Protein AF-A0A7X7A5P4-F1 (afdb_monomer_lite)

pLDDT: mean 89.89, std 13.38, range [39.81, 98.62]

Foldseek 3Di:
DDDDDDDDDDDDDDDDPPPPPPPPPLDDALKEKEKLEQVVVVPQVVVVVVQVVLCVVRVSRYDYHYQNCVDPVSVVVCVVVPHDFIAMDMVHAQWWWDDDDLPIAIQGRGHGALQWHHVVRVVRVSVVCSVPNPPTGDDLVVLLVQLQVPQWDWDWDDHPNAIWIFIAGRRTTLDIGRDDDPNADRNRQNHQLRVVVVVCVVVPDALVQWDWDWDDRVPFIWIFIDGPNDTSHIFGPVSQVSVPHDRNVSNVSSSVSVNVSRVSNVD

Secondary structure (DSSP, 8-state):
---------PPP--------------PPPSEEEEEEE--TT-TTHHHHHHHHHHHHHTTTTEEEEEEETTSHHHHHHHHHTT-SS-EEEETTBSEEEES-GGG-EEEE-BS-TTTS--HHHHHHHHHHHHHSTTSSB--HHHHHHHHHHSSEEEEEEEETTEEEEEEEETTEEEEEE-S-BTTB-HHHHHHHHHHHHHHHHHTT--GGG-EEEEEEETTEEEEEEEETTEEEEEE-HHHHGGGTS-HHHHHHHHHHHHHHHHHHTT-

Sequence (267 aa):
MLRKAIRRGIPGIVGLLLLGAIVSANAAPKMRIVAYINVTSGCQEETVKRLKAFQAKHSKDVHLEIIDFGSEEGFARWRADGFHCQEILINGSDQFRIGSGPTARVVAFRMPEGVRWTFADLDAVLAQELKAPGSSAITDEEARKLAQRVPISSRQGKWKGQSVGEVVVGAQVVFRYRSTLDGKSPLKRAQESAAMLKRLYADGLSSEEIRVRRGNVGNAPVGVILARGESIAQVTKPEADLMKRPPAAAAQNWALNLREALRTLGR

Structure (mmCIF, N/CA/C/O backbone):
data_AF-A0A7X7A5P4-F1
#
_entry.id   AF-A0A7X7A5P4-F1
#
loop_
_atom_site.group_PDB
_atom_site.id
_atom_site.type_symbol
_atom_site.label_atom_id
_atom_site.label_alt_id
_atom_site.label_comp_id
_atom_site.label_asym_id
_atom_site.label_entity_id
_atom_site.label_seq_id
_atom_site.pdbx_PDB_ins_code
_atom_site.Cartn_x
_atom_site.Cartn_y
_atom_site.Cartn_z
_atom_site.occupancy
_atom_site.B_iso_or_equiv
_atom_site.auth_seq_id
_atom_site.auth_comp_id
_atom_site.auth_asym_id
_atom_site.auth_atom_id
_atom_site.pdbx_PDB_model_num
ATOM 1 N N . MET A 1 1 ? -74.308 -24.079 70.660 1.00 46.44 1 MET A N 1
ATOM 2 C CA . MET A 1 1 ? -72.882 -23.796 70.931 1.00 46.44 1 MET A CA 1
ATOM 3 C C . MET A 1 1 ? -72.523 -22.457 70.305 1.00 46.44 1 MET A C 1
ATOM 5 O O . MET A 1 1 ? -72.658 -22.294 69.102 1.00 46.44 1 MET A O 1
ATOM 9 N N . LEU A 1 2 ? -72.164 -21.493 71.154 1.00 50.78 2 LEU A N 1
ATOM 10 C CA . LEU A 1 2 ? -71.657 -20.162 70.810 1.00 50.78 2 LEU A CA 1
ATOM 11 C C . LEU A 1 2 ? -70.301 -20.252 70.094 1.00 50.78 2 LEU A C 1
ATOM 13 O O . LEU A 1 2 ? -69.465 -21.047 70.518 1.00 50.78 2 LEU A O 1
ATOM 17 N N . ARG A 1 3 ? -70.016 -19.306 69.187 1.00 47.94 3 ARG A N 1
ATOM 18 C CA . ARG A 1 3 ? -68.840 -18.420 69.305 1.00 47.94 3 ARG A CA 1
ATOM 19 C C . ARG A 1 3 ? -68.927 -17.215 68.361 1.00 47.94 3 ARG A C 1
ATOM 21 O O . ARG A 1 3 ? -69.498 -17.266 67.282 1.00 47.94 3 ARG A O 1
ATOM 28 N N . LYS A 1 4 ? -68.369 -16.124 68.874 1.00 55.88 4 LYS A N 1
ATOM 29 C CA . LYS A 1 4 ? -68.416 -14.710 68.493 1.00 55.88 4 LYS A CA 1
ATOM 30 C C . LYS A 1 4 ? -66.954 -14.244 68.460 1.00 55.88 4 LYS A C 1
ATOM 32 O O . LYS A 1 4 ? -66.257 -14.574 69.414 1.00 55.88 4 LYS A O 1
ATOM 37 N N . ALA A 1 5 ? -66.510 -13.494 67.447 1.00 50.53 5 ALA A N 1
ATOM 38 C CA . ALA A 1 5 ? -65.380 -12.532 67.470 1.00 50.53 5 ALA A CA 1
ATOM 39 C C . ALA A 1 5 ? -65.186 -11.975 66.035 1.00 50.53 5 ALA A C 1
ATOM 41 O O . ALA A 1 5 ? -65.187 -12.772 65.110 1.00 50.53 5 ALA A O 1
ATOM 42 N N . ILE A 1 6 ? -65.193 -10.676 65.691 1.00 51.78 6 ILE A N 1
ATOM 43 C CA . ILE A 1 6 ? -64.565 -9.429 66.197 1.00 51.78 6 ILE A CA 1
ATOM 44 C C . ILE A 1 6 ? -63.249 -9.060 65.457 1.00 51.78 6 ILE A C 1
ATOM 46 O O . ILE A 1 6 ? -62.218 -9.678 65.674 1.00 51.78 6 ILE A O 1
ATOM 50 N N . ARG A 1 7 ? -63.345 -7.933 64.717 1.00 46.62 7 ARG A N 1
ATOM 51 C CA . ARG A 1 7 ? -62.396 -6.812 64.451 1.00 46.62 7 ARG A CA 1
ATOM 52 C C . ARG A 1 7 ? -61.195 -6.920 63.480 1.00 46.62 7 ARG A C 1
ATOM 54 O O . ARG A 1 7 ? -60.213 -7.586 63.749 1.00 46.62 7 ARG A O 1
ATOM 61 N N . ARG A 1 8 ? -61.267 -5.992 62.503 1.00 54.69 8 ARG A N 1
ATOM 62 C CA . ARG A 1 8 ? -60.355 -4.871 62.131 1.00 54.69 8 ARG A CA 1
ATOM 63 C C . ARG A 1 8 ? -58.879 -5.151 61.801 1.00 54.69 8 ARG A C 1
ATOM 65 O O . ARG A 1 8 ? -58.115 -5.565 62.658 1.00 54.69 8 ARG A O 1
ATOM 72 N N . GLY A 1 9 ? -58.462 -4.627 60.644 1.00 39.81 9 GLY A N 1
ATOM 73 C CA . GLY A 1 9 ? -57.084 -4.212 60.363 1.00 39.81 9 GLY A CA 1
ATOM 74 C C . GLY A 1 9 ? -56.952 -3.598 58.966 1.00 39.81 9 GLY A C 1
ATOM 75 O O . GLY A 1 9 ? -56.976 -4.325 57.983 1.00 39.81 9 GLY A O 1
ATOM 76 N N . ILE A 1 10 ? -56.849 -2.269 58.885 1.00 55.12 10 ILE A N 1
ATOM 77 C CA . ILE A 1 10 ? -56.469 -1.512 57.680 1.00 55.12 10 ILE A CA 1
ATOM 78 C C . ILE A 1 10 ? -54.936 -1.429 57.674 1.00 55.12 10 ILE A C 1
ATOM 80 O O . ILE A 1 10 ? -54.394 -0.890 58.640 1.00 55.12 10 ILE A O 1
ATOM 84 N N . PRO A 1 11 ? -54.223 -1.880 56.628 1.00 51.91 11 PRO A N 1
ATOM 85 C CA . PRO A 1 11 ? -52.844 -1.480 56.403 1.00 51.91 11 PRO A CA 1
ATOM 86 C C . PRO A 1 11 ? -52.798 -0.324 55.396 1.00 51.91 11 PRO A C 1
ATOM 88 O O . PRO A 1 11 ? -53.268 -0.436 54.264 1.00 51.91 11 PRO A O 1
ATOM 91 N N . GLY A 1 12 ? -52.242 0.805 55.839 1.00 45.78 12 GLY A N 1
ATOM 92 C CA . GLY A 1 12 ? -51.934 1.953 54.995 1.00 45.78 12 GLY A CA 1
ATOM 93 C C . GLY A 1 12 ? -50.881 1.603 53.944 1.00 45.78 12 GLY A C 1
ATOM 94 O O . GLY A 1 12 ? -49.862 0.983 54.246 1.00 45.78 12 GLY A O 1
ATOM 95 N N . ILE A 1 13 ? -51.135 2.016 52.704 1.00 53.97 13 ILE A N 1
ATOM 96 C CA . ILE A 1 13 ? -50.187 1.911 51.598 1.00 53.97 13 ILE A CA 1
ATOM 97 C C . ILE A 1 13 ? -49.198 3.071 51.733 1.00 53.97 13 ILE A C 1
ATOM 99 O O . ILE A 1 13 ? -49.527 4.227 51.477 1.00 53.97 13 ILE A O 1
ATOM 103 N N . VAL A 1 14 ? -47.981 2.749 52.169 1.00 52.41 14 VAL A N 1
ATOM 104 C CA . VAL A 1 14 ? -46.821 3.640 52.106 1.00 52.41 14 VAL A CA 1
ATOM 105 C C . VAL A 1 14 ? -46.396 3.733 50.640 1.00 52.41 14 VAL A C 1
ATOM 107 O O . VAL A 1 14 ? -45.890 2.770 50.066 1.00 52.41 14 VAL A O 1
ATOM 110 N N . GLY A 1 15 ? -46.643 4.886 50.017 1.00 45.16 15 GLY A N 1
ATOM 111 C CA . GLY A 1 15 ? -46.171 5.202 48.672 1.00 45.16 15 GLY A CA 1
ATOM 112 C C . GLY A 1 15 ? -44.657 5.403 48.665 1.00 45.16 15 GLY A C 1
ATOM 113 O O . GLY A 1 15 ? -44.170 6.483 48.989 1.00 45.16 15 GLY A O 1
ATOM 114 N N . LEU A 1 16 ? -43.914 4.357 48.304 1.00 50.38 16 LEU A N 1
ATOM 115 C CA . LEU A 1 16 ? -42.477 4.424 48.060 1.00 50.38 16 LEU A CA 1
ATOM 116 C C . LEU A 1 16 ? -42.242 5.045 46.671 1.00 50.38 16 LEU A C 1
ATOM 118 O O . LEU A 1 16 ? -42.387 4.384 45.643 1.00 50.38 16 LEU A O 1
ATOM 122 N N . LEU A 1 17 ? -41.905 6.335 46.642 1.00 51.78 17 LEU A N 1
ATOM 123 C CA . LEU A 1 17 ? -41.402 7.033 45.456 1.00 51.78 17 LEU A CA 1
ATOM 124 C C . LEU A 1 17 ? -40.017 6.467 45.097 1.00 51.78 17 LEU A C 1
ATOM 126 O O . LEU A 1 17 ? -38.988 6.913 45.599 1.00 51.78 17 LEU A O 1
ATOM 130 N N . LEU A 1 18 ? -40.001 5.452 44.232 1.00 48.19 18 LEU A N 1
ATOM 131 C CA . LEU A 1 18 ? -38.801 4.974 43.549 1.00 48.19 18 LEU A CA 1
ATOM 132 C C . LEU A 1 18 ? -38.348 6.048 42.548 1.00 48.19 18 LEU A C 1
ATOM 134 O O . LEU A 1 18 ? -38.812 6.094 41.410 1.00 48.19 18 LEU A O 1
ATOM 138 N N . LEU A 1 19 ? -37.427 6.917 42.974 1.00 53.59 19 LEU A N 1
ATOM 139 C CA . LEU A 1 19 ? -36.576 7.671 42.056 1.00 53.59 19 LEU A CA 1
ATOM 140 C C . LEU A 1 19 ? -35.698 6.668 41.296 1.00 53.59 19 LEU A C 1
ATOM 142 O O . LEU A 1 19 ? -34.641 6.252 41.768 1.00 53.59 19 LEU A O 1
ATOM 146 N N . GLY A 1 20 ? -36.168 6.246 40.123 1.00 48.72 20 GLY A N 1
ATOM 147 C CA . GLY A 1 20 ? -35.382 5.463 39.182 1.00 48.72 20 GLY A CA 1
ATOM 148 C C . GLY A 1 20 ? -34.212 6.299 38.675 1.00 48.72 20 GLY A C 1
ATOM 149 O O . GLY A 1 20 ? -34.390 7.175 37.831 1.00 48.72 20 GLY A O 1
ATOM 150 N N . ALA A 1 21 ? -33.012 6.034 39.188 1.00 59.62 21 ALA A N 1
ATOM 151 C CA . ALA A 1 21 ? -31.785 6.501 38.567 1.00 59.62 21 ALA A CA 1
ATOM 152 C C . ALA A 1 21 ? -31.708 5.880 37.166 1.00 59.62 21 ALA A C 1
ATOM 154 O O . ALA A 1 21 ? -31.503 4.675 37.016 1.00 59.62 21 ALA A O 1
ATOM 155 N N . ILE A 1 22 ? -31.913 6.700 36.135 1.00 55.94 22 ILE A N 1
ATOM 156 C CA . ILE A 1 22 ? -31.680 6.304 34.749 1.00 55.94 22 ILE A CA 1
ATOM 157 C C . ILE A 1 22 ? -30.166 6.166 34.603 1.00 55.94 22 ILE A C 1
ATOM 159 O O . ILE A 1 22 ? -29.451 7.138 34.366 1.00 55.94 22 ILE A O 1
ATOM 163 N N . VAL A 1 23 ? -29.663 4.950 34.805 1.00 55.25 23 VAL A N 1
ATOM 164 C CA . VAL A 1 23 ? -28.304 4.590 34.416 1.00 55.25 23 VAL A CA 1
ATOM 165 C C . VAL A 1 23 ? -28.297 4.612 32.893 1.00 55.25 23 VAL A C 1
ATOM 167 O O . VAL A 1 23 ? -28.735 3.664 32.245 1.00 55.25 23 VAL A O 1
ATOM 170 N N . SER A 1 24 ? -27.856 5.729 32.315 1.00 56.31 24 SER A N 1
ATOM 171 C CA . SER A 1 24 ? -27.532 5.802 30.894 1.00 56.31 24 SER A CA 1
ATOM 172 C C . SER A 1 24 ? -26.433 4.782 30.624 1.00 56.31 24 SER A C 1
ATOM 174 O O . SER A 1 24 ? -25.256 5.041 30.872 1.00 56.31 24 SER A O 1
ATOM 176 N N . ALA A 1 25 ? -26.824 3.594 30.166 1.00 59.50 25 ALA A N 1
ATOM 177 C CA . ALA A 1 25 ? -25.903 2.603 29.649 1.00 59.50 25 ALA A CA 1
ATOM 178 C C . ALA A 1 25 ? -25.189 3.244 28.456 1.00 59.50 25 ALA A C 1
ATOM 180 O O . ALA A 1 25 ? -25.769 3.390 27.378 1.00 59.50 25 ALA A O 1
ATOM 181 N N . ASN A 1 26 ? -23.952 3.696 28.666 1.00 65.94 26 ASN A N 1
ATOM 182 C CA . ASN A 1 26 ? -23.096 4.129 27.573 1.00 65.94 26 ASN A CA 1
ATOM 183 C C . ASN A 1 26 ? -22.933 2.926 26.643 1.00 65.94 26 ASN A C 1
ATOM 185 O O . ASN A 1 26 ? -22.276 1.947 26.995 1.00 65.94 26 ASN A O 1
ATOM 189 N N . ALA A 1 27 ? -23.601 2.980 25.490 1.00 75.75 27 ALA A N 1
ATOM 190 C CA . ALA A 1 27 ? -23.503 1.946 24.477 1.00 75.75 27 ALA A CA 1
ATOM 191 C C . ALA A 1 27 ? -22.029 1.759 24.097 1.00 75.75 27 ALA A C 1
ATOM 193 O O . ALA A 1 27 ? -21.295 2.737 23.933 1.00 75.75 27 ALA A O 1
ATOM 194 N N . AL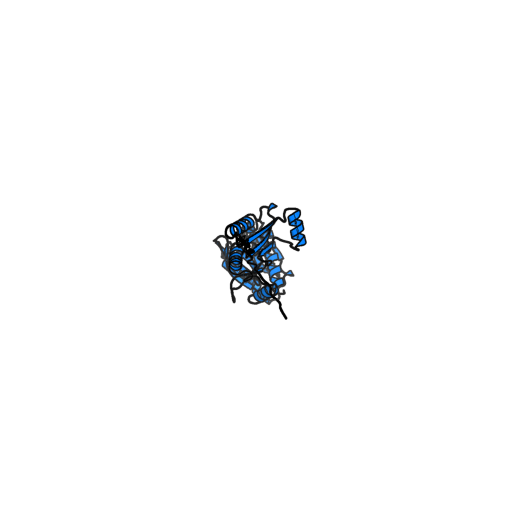A A 1 28 ? -21.598 0.502 23.987 1.00 82.00 28 ALA A N 1
ATOM 195 C CA . ALA A 1 28 ? -20.244 0.183 23.562 1.00 82.00 28 ALA A CA 1
ATOM 196 C C . ALA A 1 28 ? -19.952 0.818 22.185 1.00 82.00 28 ALA A C 1
ATOM 198 O O . ALA A 1 28 ? -20.855 0.881 21.341 1.00 82.00 28 ALA A O 1
ATOM 199 N N . PRO A 1 29 ? -18.715 1.287 21.940 1.00 89.50 29 PRO A N 1
ATOM 200 C CA . PRO A 1 29 ? -18.345 1.869 20.656 1.00 89.50 29 PRO A CA 1
ATOM 201 C C . PRO A 1 29 ? -18.552 0.843 19.536 1.00 89.50 29 PRO A C 1
ATOM 203 O O . PRO A 1 29 ? -18.216 -0.331 19.682 1.00 89.50 29 PRO A O 1
ATOM 206 N N . LYS A 1 30 ? -19.081 1.299 18.399 1.00 94.31 30 LYS A N 1
ATOM 207 C CA . LYS A 1 30 ? -19.305 0.468 17.205 1.00 94.31 30 LYS A CA 1
ATOM 208 C C . LYS A 1 30 ? -18.008 -0.018 16.567 1.00 94.31 30 LYS A C 1
ATOM 210 O O . LYS A 1 30 ? -18.010 -1.038 15.885 1.00 94.31 30 LYS A O 1
ATOM 215 N N . MET A 1 31 ? -16.927 0.737 16.738 1.00 97.56 31 MET A N 1
ATOM 216 C CA . MET A 1 31 ? -15.636 0.463 16.128 1.00 97.56 31 MET A CA 1
ATOM 217 C C . MET A 1 31 ? -14.508 0.615 17.142 1.00 97.56 31 MET A C 1
ATOM 219 O O . MET A 1 31 ? -14.405 1.635 17.826 1.00 97.56 31 MET A O 1
ATOM 223 N N . ARG A 1 32 ? -13.608 -0.369 17.175 1.00 98.12 32 ARG A N 1
ATOM 224 C CA . ARG A 1 32 ? -12.334 -0.290 17.895 1.00 98.12 32 ARG A CA 1
ATOM 225 C C . ARG A 1 32 ? -11.180 -0.256 16.902 1.00 98.12 32 ARG A C 1
ATOM 227 O O . ARG A 1 32 ? -11.045 -1.163 16.089 1.00 98.12 32 ARG A O 1
ATOM 234 N N . ILE A 1 33 ? -10.335 0.762 17.007 1.00 98.56 33 ILE A N 1
ATOM 235 C CA . ILE A 1 33 ? -9.104 0.905 16.233 1.00 98.56 33 ILE A CA 1
ATOM 236 C C . ILE A 1 33 ? -7.920 0.750 17.185 1.00 98.56 33 ILE A C 1
ATOM 238 O O . ILE A 1 33 ? -7.829 1.486 18.167 1.00 98.56 33 ILE A O 1
ATOM 242 N N . VAL A 1 34 ? -7.009 -0.173 16.883 1.00 98.62 34 VAL A N 1
ATOM 243 C CA . VAL A 1 34 ? -5.728 -0.329 17.586 1.00 98.62 34 VAL A CA 1
ATOM 244 C C . VAL A 1 34 ? -4.611 -0.134 16.576 1.00 98.62 34 VAL A C 1
ATOM 246 O O . VAL A 1 34 ? -4.497 -0.901 15.626 1.00 98.62 34 VAL A O 1
ATOM 249 N N . ALA A 1 35 ? -3.799 0.901 16.757 1.00 98.44 35 ALA A N 1
ATOM 250 C CA . ALA A 1 35 ? -2.734 1.246 15.828 1.00 98.44 35 ALA A CA 1
ATOM 251 C C . ALA A 1 35 ? -1.364 1.117 16.501 1.00 98.44 35 ALA A C 1
ATOM 253 O O . ALA A 1 35 ? -1.022 1.910 17.377 1.00 98.44 35 ALA A O 1
ATOM 254 N N . TYR A 1 36 ? -0.569 0.150 16.054 1.00 98.31 36 TYR A N 1
ATOM 255 C CA . TYR A 1 36 ? 0.824 -0.031 16.448 1.00 98.31 36 TYR A CA 1
ATOM 256 C C . TYR A 1 36 ? 1.689 0.803 15.514 1.00 98.31 36 TYR A C 1
ATOM 258 O O . TYR A 1 36 ? 1.954 0.403 14.380 1.00 98.31 36 TYR A O 1
ATOM 266 N N . ILE A 1 37 ? 2.115 1.979 15.966 1.00 97.38 37 ILE A N 1
ATOM 267 C CA . ILE A 1 37 ? 2.863 2.951 15.159 1.00 97.38 37 ILE A CA 1
ATOM 268 C C . ILE A 1 37 ? 4.087 3.397 15.959 1.00 97.38 37 ILE A C 1
ATOM 270 O O . ILE A 1 37 ? 3.951 3.686 17.135 1.00 97.38 37 ILE A O 1
ATOM 274 N N . ASN A 1 38 ? 5.268 3.511 15.344 1.00 95.12 38 ASN A N 1
ATOM 275 C CA . ASN A 1 38 ? 6.418 4.155 15.990 1.00 95.12 38 ASN A CA 1
ATOM 276 C C . ASN A 1 38 ? 6.221 5.674 15.969 1.00 95.12 38 ASN A C 1
ATOM 278 O O . ASN A 1 38 ? 6.685 6.362 15.052 1.00 95.12 38 ASN A O 1
ATOM 282 N N . VAL A 1 39 ? 5.477 6.177 16.947 1.00 93.62 39 VAL A N 1
ATOM 283 C CA . VAL A 1 39 ? 5.155 7.597 17.087 1.00 93.62 39 VAL A CA 1
ATOM 284 C C . VAL A 1 39 ? 6.427 8.374 17.405 1.00 93.62 39 VAL A C 1
ATOM 286 O O . VAL A 1 39 ? 6.663 9.408 16.782 1.00 93.62 39 VAL A O 1
ATOM 289 N N . THR A 1 40 ? 7.285 7.830 18.271 1.00 91.25 40 THR A N 1
ATOM 290 C CA . THR A 1 40 ? 8.563 8.441 18.668 1.00 91.25 40 THR A CA 1
ATOM 291 C C . THR A 1 40 ? 9.469 8.777 17.474 1.00 91.25 40 THR A C 1
ATOM 293 O O . THR A 1 40 ? 10.158 9.792 17.484 1.00 91.25 40 THR A O 1
ATOM 296 N N . SER A 1 41 ? 9.444 7.989 16.396 1.00 89.44 41 SER A N 1
ATOM 297 C CA . SER A 1 41 ? 10.256 8.267 15.201 1.00 89.44 41 SER A CA 1
ATOM 298 C C . SER A 1 41 ? 9.766 9.444 14.345 1.00 89.44 41 SER A C 1
ATOM 300 O O . SER A 1 41 ? 10.436 9.804 13.374 1.00 89.44 41 SER A O 1
ATOM 302 N N . GLY A 1 42 ? 8.558 9.965 14.592 1.00 89.62 42 GLY A N 1
ATOM 303 C CA . GLY A 1 42 ? 7.918 11.030 13.804 1.00 89.62 42 GLY A CA 1
ATOM 304 C C . GLY A 1 42 ? 7.566 10.655 12.353 1.00 89.62 42 GLY A C 1
ATOM 305 O O . GLY A 1 42 ? 6.897 11.396 11.632 1.00 89.62 42 GLY A O 1
ATOM 306 N N . CYS A 1 43 ? 7.965 9.475 11.870 1.00 86.25 43 CYS A N 1
ATOM 307 C CA . CYS A 1 43 ? 7.831 9.115 10.457 1.00 86.25 43 CYS A CA 1
ATOM 308 C C . CYS A 1 43 ? 6.377 8.936 9.997 1.00 86.25 43 CYS A C 1
ATOM 310 O O . CYS A 1 43 ? 6.127 8.931 8.791 1.00 86.25 43 CYS A O 1
ATOM 312 N N . GLN A 1 44 ? 5.444 8.755 10.933 1.00 91.75 44 GLN A N 1
ATOM 313 C CA . GLN A 1 44 ? 4.043 8.394 10.689 1.00 91.75 44 GLN A CA 1
ATOM 314 C C . GLN A 1 44 ? 3.056 9.353 11.371 1.00 91.75 44 GLN A C 1
ATOM 316 O O . GLN A 1 44 ? 1.899 9.001 11.600 1.00 91.75 44 GLN A O 1
ATOM 321 N N . GLU A 1 45 ? 3.495 10.578 11.671 1.00 94.19 45 GLU A N 1
ATOM 322 C CA . GLU A 1 45 ? 2.666 11.613 12.305 1.00 94.19 45 GLU A CA 1
ATOM 323 C C . GLU A 1 45 ? 1.343 11.854 11.574 1.00 94.19 45 GLU A C 1
ATOM 325 O O . GLU A 1 45 ? 0.301 11.980 12.213 1.00 94.19 45 GLU A O 1
ATOM 330 N N . GLU A 1 46 ? 1.353 11.862 10.238 1.00 94.06 46 GLU A N 1
ATOM 331 C CA . GLU A 1 46 ? 0.134 12.092 9.457 1.00 94.06 46 GLU A CA 1
ATOM 332 C C . GLU A 1 46 ? -0.887 10.956 9.637 1.00 94.06 46 GLU A C 1
ATOM 334 O O . GLU A 1 46 ? -2.084 11.216 9.759 1.00 94.06 46 GLU A O 1
ATOM 339 N N . THR A 1 47 ? -0.425 9.705 9.746 1.00 96.44 47 THR A N 1
ATOM 340 C CA . THR A 1 47 ? -1.283 8.553 10.064 1.00 96.44 47 THR A CA 1
ATOM 341 C C . THR A 1 47 ? -1.922 8.728 11.441 1.00 96.44 47 THR A C 1
ATOM 343 O O . THR A 1 47 ? -3.141 8.622 11.577 1.00 96.44 47 THR A O 1
ATOM 346 N N . VAL A 1 48 ? -1.121 9.077 12.454 1.00 98.00 48 VAL A N 1
ATOM 347 C CA . VAL A 1 48 ? -1.596 9.329 13.825 1.00 98.00 48 VAL A CA 1
ATOM 348 C C . VAL A 1 48 ? -2.617 10.468 13.861 1.00 98.00 48 VAL A C 1
ATOM 350 O O . VAL A 1 48 ? -3.691 10.323 14.446 1.00 98.00 48 VAL A O 1
ATOM 353 N N . LYS A 1 49 ? -2.309 11.596 13.214 1.00 97.81 49 LYS A N 1
ATOM 354 C CA . LYS A 1 49 ? -3.185 12.769 13.136 1.00 97.81 49 LYS A CA 1
ATOM 355 C C . LYS A 1 49 ? -4.527 12.416 12.507 1.00 97.81 49 LYS A C 1
ATOM 357 O O . LYS A 1 49 ? -5.569 12.808 13.028 1.00 97.81 49 LYS A O 1
ATOM 362 N N . ARG A 1 50 ? -4.508 11.658 11.412 1.00 97.94 50 ARG A N 1
ATOM 363 C CA . ARG A 1 50 ? -5.713 11.238 10.696 1.00 97.94 50 ARG A CA 1
ATOM 364 C C . ARG A 1 50 ? -6.592 10.307 11.531 1.00 97.94 50 ARG A C 1
ATOM 366 O O . ARG A 1 50 ? -7.796 10.541 11.598 1.00 97.94 50 ARG A O 1
ATOM 373 N N . LEU A 1 51 ? -6.006 9.327 12.223 1.00 98.50 51 LEU A N 1
ATOM 374 C CA . LEU A 1 51 ? -6.747 8.450 13.139 1.00 98.50 51 LEU A CA 1
ATOM 375 C C . LEU A 1 51 ? -7.378 9.240 14.295 1.00 98.50 51 LEU A C 1
ATOM 377 O O . LEU A 1 51 ? -8.568 9.084 14.567 1.00 98.50 51 LEU A O 1
ATOM 381 N N . LYS A 1 52 ? -6.616 10.145 14.925 1.00 98.56 52 LYS A N 1
ATOM 382 C CA . LYS A 1 52 ? -7.125 11.024 15.992 1.00 98.56 52 LYS A CA 1
ATOM 383 C C . LYS A 1 52 ? -8.263 11.922 15.502 1.00 98.56 52 LYS A C 1
ATOM 385 O O . LYS A 1 52 ? -9.277 12.042 16.179 1.00 98.56 52 LYS A O 1
ATOM 390 N N . ALA A 1 53 ? -8.129 12.517 14.316 1.00 98.31 53 ALA A N 1
ATOM 391 C CA . ALA A 1 53 ? -9.178 13.341 13.720 1.00 98.31 53 ALA A CA 1
ATOM 392 C C . ALA A 1 53 ? -10.453 12.533 13.418 1.00 98.31 53 ALA A C 1
ATOM 394 O O . ALA A 1 53 ? -11.558 13.016 13.671 1.00 98.31 53 ALA A O 1
ATOM 395 N N . PHE A 1 54 ? -10.312 11.300 12.918 1.00 98.38 54 PHE A N 1
ATOM 396 C CA . PHE A 1 54 ? -11.446 10.404 12.689 1.00 98.38 54 PHE A CA 1
ATOM 397 C C . PHE A 1 54 ? -12.161 10.054 14.000 1.00 98.38 54 PHE A C 1
ATOM 399 O O . PHE A 1 54 ? -13.380 10.195 14.082 1.00 98.38 54 PHE A O 1
ATOM 406 N N . GLN A 1 55 ? -11.416 9.680 15.046 1.00 98.38 55 GLN A N 1
ATOM 407 C CA . GLN A 1 55 ? -12.000 9.382 16.355 1.00 98.38 55 GLN A CA 1
ATOM 408 C C . GLN A 1 55 ? -12.678 10.610 16.973 1.00 98.38 55 GLN A C 1
ATOM 410 O O . GLN A 1 55 ? -13.803 10.491 17.445 1.00 98.38 55 GLN A O 1
ATOM 415 N N . ALA A 1 56 ? -12.064 11.794 16.912 1.00 98.25 56 ALA A N 1
ATOM 416 C CA . ALA A 1 56 ? -12.662 13.020 17.440 1.00 98.25 56 ALA A CA 1
ATOM 417 C C . ALA A 1 56 ? -14.009 13.342 16.767 1.00 98.25 56 ALA A C 1
ATOM 419 O O . ALA A 1 56 ? -14.962 13.740 17.437 1.00 98.25 56 ALA A O 1
ATOM 420 N N . LYS A 1 57 ? -14.114 13.113 15.451 1.00 98.25 57 LYS A N 1
ATOM 421 C CA . LYS A 1 57 ? -15.356 13.290 14.683 1.00 98.25 57 LYS A CA 1
ATOM 422 C C . LYS A 1 57 ? -16.437 12.256 15.033 1.00 98.25 57 LYS A C 1
ATOM 424 O O . LYS A 1 57 ? -17.622 12.545 14.884 1.00 98.25 57 LYS A O 1
ATOM 429 N N . HIS A 1 58 ? -16.042 11.069 15.489 1.00 97.50 58 HIS A N 1
ATOM 430 C CA . HIS A 1 58 ? -16.922 9.923 15.737 1.00 97.50 58 HIS A CA 1
ATOM 431 C C . HIS A 1 58 ? -16.789 9.389 17.173 1.00 97.50 58 HIS A C 1
ATOM 433 O O . HIS A 1 58 ? -16.862 8.186 17.405 1.00 97.50 58 HIS A O 1
ATOM 439 N N . SER A 1 59 ? -16.604 10.278 18.154 1.00 96.19 59 SER A N 1
ATOM 440 C CA . SER A 1 59 ? -16.141 9.926 19.508 1.00 96.19 59 SER A CA 1
ATOM 441 C C . SER A 1 59 ? -17.066 8.996 20.298 1.00 96.19 59 SER A C 1
ATOM 443 O O . SER A 1 59 ? -16.599 8.288 21.185 1.00 96.19 59 SER A O 1
ATOM 445 N N . LYS A 1 60 ? -18.363 8.970 19.968 1.00 95.94 60 LYS A N 1
ATOM 446 C CA . LYS A 1 60 ? -19.347 8.049 20.562 1.00 95.94 60 LYS A CA 1
ATOM 447 C C . LYS A 1 60 ? -19.319 6.652 19.939 1.00 95.94 60 LYS A C 1
ATOM 449 O O . LYS A 1 60 ? -19.707 5.690 20.586 1.00 95.94 60 LYS A O 1
ATOM 454 N N . ASP A 1 61 ? -18.889 6.550 18.684 1.00 97.25 61 ASP A N 1
ATOM 455 C CA . ASP A 1 61 ? -18.925 5.310 17.907 1.00 97.25 61 ASP A CA 1
ATOM 456 C C . ASP A 1 61 ? -17.540 4.658 17.775 1.00 97.25 61 ASP A C 1
ATOM 458 O O . ASP A 1 61 ? -17.461 3.474 17.457 1.00 97.25 61 ASP A O 1
ATOM 462 N N . VAL A 1 62 ? -16.455 5.404 18.005 1.00 98.12 62 VAL A N 1
ATOM 463 C CA . VAL A 1 62 ? -15.078 4.966 17.743 1.00 98.12 62 VAL A CA 1
ATOM 464 C C . VAL A 1 62 ? -14.227 5.048 19.006 1.00 98.12 62 VAL A C 1
ATOM 466 O O . VAL A 1 62 ? -14.016 6.122 19.571 1.00 98.12 62 VAL A O 1
ATOM 469 N N . HIS A 1 63 ? -13.654 3.911 19.389 1.00 98.06 63 HIS A N 1
ATOM 470 C CA . HIS A 1 63 ? -12.550 3.834 20.335 1.00 98.06 63 HIS A CA 1
ATOM 471 C C . HIS A 1 63 ? -11.228 3.733 19.575 1.00 98.06 63 HIS A C 1
ATOM 473 O O . HIS A 1 63 ? -11.080 2.873 18.708 1.00 98.06 63 HIS A O 1
ATOM 479 N N . LEU A 1 64 ? -10.270 4.598 19.907 1.00 98.50 64 LEU A N 1
ATOM 480 C CA . LEU A 1 64 ? -8.936 4.603 19.315 1.00 98.50 64 LEU A CA 1
ATOM 481 C C . LEU A 1 64 ? -7.886 4.372 20.394 1.00 98.50 64 LEU A C 1
ATOM 483 O O . LEU A 1 64 ? -7.805 5.122 21.363 1.00 98.50 64 LEU A O 1
ATOM 487 N N . GLU A 1 65 ? -7.034 3.391 20.147 1.00 98.50 65 GLU A N 1
ATOM 488 C CA . GLU A 1 65 ? -5.842 3.094 20.919 1.00 98.50 65 GLU A CA 1
ATOM 489 C C . GLU A 1 65 ? -4.623 3.204 19.994 1.00 98.50 65 GLU A C 1
ATOM 491 O O . GLU A 1 65 ? -4.568 2.559 18.947 1.00 98.50 65 GLU A O 1
ATOM 496 N N . ILE A 1 66 ? -3.653 4.047 20.352 1.00 98.56 66 ILE A N 1
ATOM 497 C CA . ILE A 1 66 ? -2.375 4.153 19.637 1.00 98.56 66 ILE A CA 1
ATOM 498 C C . ILE A 1 66 ? -1.288 3.617 20.558 1.00 98.56 66 ILE A C 1
ATOM 500 O O . ILE A 1 66 ? -1.089 4.143 21.650 1.00 98.56 66 ILE A O 1
ATOM 504 N N . ILE A 1 67 ? -0.588 2.589 20.096 1.00 98.44 67 ILE A N 1
ATOM 505 C CA . ILE A 1 67 ? 0.510 1.941 20.804 1.00 98.44 67 ILE A CA 1
ATOM 506 C C . ILE A 1 67 ? 1.801 2.420 20.153 1.00 98.44 67 ILE A C 1
ATOM 508 O O . ILE A 1 67 ? 2.082 2.076 19.000 1.00 98.44 67 ILE A O 1
ATOM 512 N N . ASP A 1 68 ? 2.567 3.233 20.883 1.00 98.00 68 ASP A N 1
ATOM 513 C CA . ASP A 1 68 ? 3.867 3.698 20.410 1.00 98.00 68 ASP A CA 1
ATOM 514 C C . ASP A 1 68 ? 4.931 2.615 20.581 1.00 98.00 68 ASP A C 1
ATOM 516 O O . ASP A 1 68 ? 5.556 2.518 21.632 1.00 98.00 68 ASP A O 1
ATOM 520 N N . PHE A 1 69 ? 5.187 1.818 19.542 1.00 97.12 69 PHE A N 1
ATOM 521 C CA . PHE A 1 69 ? 6.245 0.802 19.614 1.00 97.12 69 PHE A CA 1
ATOM 522 C C . PHE A 1 69 ? 7.672 1.379 19.564 1.00 97.12 69 PHE A C 1
ATOM 524 O O . PHE A 1 69 ? 8.638 0.619 19.536 1.00 97.12 69 PHE A O 1
ATOM 531 N N . GLY A 1 70 ? 7.822 2.708 19.531 1.00 95.38 70 GLY A N 1
ATOM 532 C CA . GLY A 1 70 ? 9.080 3.390 19.823 1.00 95.38 70 GLY A CA 1
ATOM 533 C C . GLY A 1 70 ? 9.375 3.538 21.323 1.00 95.38 70 GLY A C 1
ATOM 534 O O . GLY A 1 70 ? 10.535 3.757 21.666 1.00 95.38 70 GLY A O 1
ATOM 535 N N . SER A 1 71 ? 8.371 3.394 22.202 1.00 97.25 71 SER A N 1
ATOM 536 C CA . SER A 1 71 ? 8.558 3.330 23.660 1.00 97.25 71 SER A CA 1
ATOM 537 C C . SER A 1 71 ? 8.880 1.903 24.114 1.00 97.25 71 SER A C 1
ATOM 539 O O . SER A 1 71 ? 8.594 0.940 23.400 1.00 97.25 71 SER A O 1
ATOM 541 N N . GLU A 1 72 ? 9.449 1.744 25.311 1.00 97.62 72 GLU A N 1
ATOM 542 C CA . GLU A 1 72 ? 9.756 0.422 25.870 1.00 97.62 72 GLU A CA 1
ATOM 543 C C . GLU A 1 72 ? 8.485 -0.422 26.067 1.00 97.62 72 GLU A C 1
ATOM 545 O O . GLU A 1 72 ? 8.408 -1.562 25.602 1.00 97.62 72 GLU A O 1
ATOM 550 N N . GLU A 1 73 ? 7.451 0.157 26.681 1.00 98.00 73 GLU A N 1
ATOM 551 C CA . GLU A 1 73 ? 6.184 -0.519 26.971 1.00 98.00 73 GLU A CA 1
ATOM 552 C C . GLU A 1 73 ? 5.422 -0.858 25.688 1.00 98.00 73 GLU A C 1
ATOM 554 O O . GLU A 1 73 ? 4.900 -1.966 25.530 1.00 98.00 73 GLU A O 1
ATOM 559 N N . GLY A 1 74 ? 5.368 0.083 24.740 1.00 97.69 74 GLY A N 1
ATOM 560 C CA . GLY A 1 74 ? 4.706 -0.142 23.464 1.00 97.69 74 GLY A CA 1
ATOM 561 C C . GLY A 1 74 ? 5.445 -1.169 22.611 1.00 97.69 74 GLY A C 1
ATOM 562 O O . GLY A 1 74 ? 4.796 -1.998 21.973 1.00 97.69 74 GLY A O 1
ATOM 563 N N . PHE A 1 75 ? 6.782 -1.180 22.637 1.00 97.69 75 PHE A N 1
ATOM 564 C CA . PHE A 1 75 ? 7.586 -2.203 21.968 1.00 97.69 75 PHE A CA 1
ATOM 565 C C . PHE A 1 75 ? 7.362 -3.589 22.580 1.00 97.69 75 PHE A C 1
ATOM 567 O O . PHE A 1 75 ? 7.206 -4.570 21.848 1.00 97.69 75 PHE A O 1
ATOM 574 N N . ALA A 1 76 ? 7.306 -3.686 23.913 1.00 98.12 76 ALA A N 1
ATOM 575 C CA . ALA A 1 76 ? 7.006 -4.934 24.607 1.00 98.12 76 ALA A CA 1
ATOM 576 C C . ALA A 1 76 ? 5.635 -5.486 24.193 1.00 98.12 76 ALA A C 1
ATOM 578 O O . ALA A 1 76 ? 5.537 -6.657 23.822 1.00 98.12 76 ALA A O 1
ATOM 579 N N . ARG A 1 77 ? 4.603 -4.634 24.165 1.00 97.94 77 ARG A N 1
ATOM 580 C CA . ARG A 1 77 ? 3.261 -5.028 23.723 1.00 97.94 77 ARG A CA 1
ATOM 581 C C . ARG A 1 77 ? 3.213 -5.421 22.249 1.00 97.94 77 ARG A C 1
ATOM 583 O O . ARG A 1 77 ? 2.687 -6.474 21.919 1.00 97.94 77 ARG A O 1
ATOM 590 N N . TRP A 1 78 ? 3.805 -4.618 21.369 1.00 97.38 78 TRP A N 1
ATOM 591 C CA . TRP A 1 78 ? 3.893 -4.907 19.936 1.00 97.38 78 TRP A CA 1
ATOM 592 C C . TRP A 1 78 ? 4.532 -6.274 19.648 1.00 97.38 78 TRP A C 1
ATOM 594 O O . TRP A 1 78 ? 4.027 -7.023 18.812 1.00 97.38 78 TRP A O 1
ATOM 604 N N . ARG A 1 79 ? 5.597 -6.634 20.382 1.00 97.00 79 ARG A N 1
ATOM 605 C CA . ARG A 1 79 ? 6.206 -7.970 20.292 1.00 97.00 79 ARG A CA 1
ATOM 606 C C . ARG A 1 79 ? 5.318 -9.069 20.868 1.00 97.00 79 ARG A C 1
ATOM 608 O O . ARG A 1 79 ? 5.246 -10.136 20.266 1.00 97.00 79 ARG A O 1
ATOM 615 N N . ALA A 1 80 ? 4.681 -8.833 22.016 1.00 97.31 80 ALA A N 1
ATOM 616 C CA . ALA A 1 80 ? 3.786 -9.805 22.648 1.00 97.31 80 ALA A CA 1
ATOM 617 C C . ALA A 1 80 ? 2.588 -10.150 21.750 1.00 97.31 80 ALA A C 1
ATOM 619 O O . ALA A 1 80 ? 2.184 -11.307 21.684 1.00 97.31 80 ALA A O 1
ATOM 620 N N . ASP A 1 81 ? 2.095 -9.166 21.000 1.00 96.12 81 ASP A N 1
ATOM 621 C CA . ASP A 1 81 ? 1.001 -9.331 20.043 1.00 96.12 81 ASP A CA 1
ATOM 622 C C . ASP A 1 81 ? 1.466 -9.930 18.692 1.00 96.12 81 ASP A C 1
ATOM 624 O O . ASP A 1 81 ? 0.655 -10.153 17.796 1.00 96.12 81 ASP A O 1
ATOM 628 N N . GLY A 1 82 ? 2.764 -10.233 18.539 1.00 95.62 82 GLY A N 1
ATOM 629 C CA . GLY A 1 82 ? 3.316 -10.962 17.390 1.00 95.62 82 GLY A CA 1
ATOM 630 C C . GLY A 1 82 ? 3.588 -10.115 16.145 1.00 95.62 82 GLY A C 1
ATOM 631 O O . GLY A 1 82 ? 3.750 -10.660 15.053 1.00 95.62 82 GLY A O 1
ATOM 632 N N . PHE A 1 83 ? 3.650 -8.789 16.274 1.00 94.06 83 PHE A N 1
ATOM 633 C CA . PHE A 1 83 ? 3.861 -7.904 15.132 1.00 94.06 83 PHE A CA 1
ATOM 634 C C . PHE A 1 83 ? 5.350 -7.673 14.831 1.00 94.06 83 PHE A C 1
ATOM 636 O O . PHE A 1 83 ? 6.215 -7.683 15.706 1.00 94.06 83 PHE A O 1
ATOM 643 N N . HIS A 1 84 ? 5.652 -7.448 13.548 1.00 89.62 84 HIS A N 1
ATOM 644 C CA . HIS A 1 84 ? 7.018 -7.219 13.043 1.00 89.62 84 HIS A CA 1
ATOM 645 C C . HIS A 1 84 ? 7.166 -5.927 12.234 1.00 89.62 84 HIS A C 1
ATOM 647 O O . HIS A 1 84 ? 8.265 -5.561 11.819 1.00 89.62 84 HIS A O 1
ATOM 653 N N . CYS A 1 85 ? 6.067 -5.207 12.023 1.00 88.94 85 CYS A N 1
ATOM 654 C CA . CYS A 1 85 ? 6.016 -3.893 11.391 1.00 88.94 85 CYS A CA 1
ATOM 655 C C . CYS A 1 85 ? 4.893 -3.061 12.029 1.00 88.94 85 CYS A C 1
ATOM 657 O O . CYS A 1 85 ? 4.213 -3.526 12.941 1.00 88.94 85 CYS A O 1
ATOM 659 N N . GLN A 1 86 ? 4.700 -1.834 11.541 1.00 94.62 86 GLN A N 1
ATOM 660 C CA . GLN A 1 86 ? 3.485 -1.069 11.825 1.00 94.62 86 GLN A CA 1
ATOM 661 C C . GLN A 1 86 ? 2.239 -1.877 11.444 1.00 94.62 86 GLN A C 1
ATOM 663 O O . GLN A 1 86 ? 2.231 -2.475 10.366 1.00 94.62 86 GLN A O 1
ATOM 668 N N . GLU A 1 87 ? 1.204 -1.798 12.278 1.00 96.44 87 GLU A N 1
ATOM 669 C CA . GLU A 1 87 ? -0.075 -2.482 12.085 1.00 96.44 87 GLU A CA 1
ATOM 670 C C . GLU A 1 87 ? -1.245 -1.580 12.503 1.00 96.44 87 GLU A C 1
ATOM 672 O O . GLU A 1 87 ? -1.140 -0.854 13.496 1.00 96.44 87 GLU A O 1
ATOM 677 N N . ILE A 1 88 ? -2.359 -1.610 11.767 1.00 98.31 88 ILE A N 1
ATOM 678 C CA . ILE A 1 88 ? -3.610 -0.951 12.178 1.00 98.31 88 ILE A CA 1
ATOM 679 C C . ILE A 1 88 ? -4.734 -1.979 12.143 1.00 98.31 88 ILE A C 1
ATOM 681 O O . ILE A 1 88 ? -5.186 -2.397 11.080 1.00 98.31 88 ILE A O 1
ATOM 685 N N . LEU A 1 89 ? -5.222 -2.323 13.328 1.00 98.25 89 LEU A N 1
ATOM 686 C CA 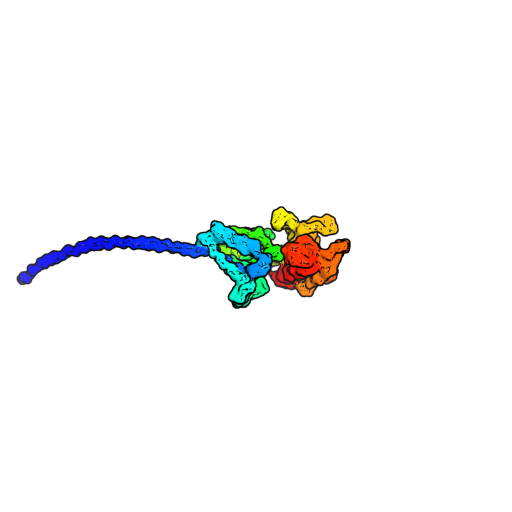. LEU A 1 89 ? -6.351 -3.214 13.518 1.00 98.25 89 LEU A CA 1
ATOM 687 C C . LEU A 1 89 ? -7.637 -2.394 13.601 1.00 98.25 89 LEU A C 1
ATOM 689 O O . LEU A 1 89 ? -7.743 -1.496 14.437 1.00 98.25 89 LEU A O 1
ATOM 693 N N . ILE A 1 90 ? -8.636 -2.729 12.791 1.00 98.50 90 ILE A N 1
ATOM 694 C CA . ILE A 1 90 ? -10.002 -2.210 12.907 1.00 98.50 90 ILE A CA 1
ATOM 695 C C . ILE A 1 90 ? -10.898 -3.400 13.231 1.00 98.50 90 ILE A C 1
ATOM 697 O O . ILE A 1 90 ? -10.954 -4.374 12.485 1.00 98.50 90 ILE A O 1
ATOM 701 N N . ASN A 1 91 ? -11.546 -3.351 14.394 1.00 97.06 91 ASN A N 1
ATOM 702 C CA . ASN A 1 91 ? -12.336 -4.454 14.946 1.00 97.06 91 ASN A CA 1
ATOM 703 C C . ASN A 1 91 ? -11.557 -5.783 15.014 1.00 97.06 91 ASN A C 1
ATOM 705 O O . ASN A 1 91 ? -12.122 -6.858 14.845 1.00 97.06 91 ASN A O 1
ATOM 709 N N . GLY A 1 92 ? -10.245 -5.702 15.264 1.00 96.56 92 GLY A N 1
ATOM 710 C CA . GLY A 1 92 ? -9.358 -6.862 15.384 1.00 96.56 92 GLY A CA 1
ATOM 711 C C . GLY A 1 92 ? -8.838 -7.433 14.062 1.00 96.56 92 GLY A C 1
ATOM 712 O O . GLY A 1 92 ? -8.025 -8.348 14.105 1.00 96.56 92 GLY A O 1
ATOM 713 N N . SER A 1 93 ? -9.250 -6.897 12.910 1.00 97.19 93 SER A N 1
ATOM 714 C CA . SER A 1 93 ? -8.702 -7.277 11.603 1.00 97.19 93 SER A CA 1
ATOM 715 C C . SER A 1 93 ? -7.741 -6.214 11.077 1.00 97.19 93 SER A C 1
ATOM 717 O O . SER A 1 93 ? -7.933 -5.027 11.325 1.00 97.19 93 SER A O 1
ATOM 719 N N . ASP A 1 94 ? -6.724 -6.626 10.328 1.00 96.12 94 ASP A N 1
ATOM 720 C CA . ASP A 1 94 ? -5.845 -5.746 9.554 1.00 96.12 94 ASP A CA 1
ATOM 721 C C . ASP A 1 94 ? -6.118 -5.792 8.046 1.00 96.12 94 ASP A C 1
ATOM 723 O O . ASP A 1 94 ? -5.500 -5.042 7.287 1.00 96.12 94 ASP A O 1
ATOM 727 N N . GLN A 1 95 ? -7.027 -6.661 7.596 1.00 95.12 95 GLN A N 1
ATOM 728 C CA . GLN A 1 95 ? -7.251 -6.958 6.188 1.00 95.12 95 GLN A CA 1
ATOM 729 C C . GLN A 1 95 ? -8.704 -6.760 5.788 1.00 95.12 95 GLN A C 1
ATOM 731 O O . GLN A 1 95 ? -9.629 -7.360 6.332 1.00 95.12 95 GLN A O 1
ATOM 736 N N . PHE A 1 96 ? -8.885 -5.931 4.765 1.00 96.38 96 PHE A N 1
ATOM 737 C CA . PHE A 1 96 ? -10.187 -5.435 4.362 1.00 96.38 96 PHE A CA 1
ATOM 738 C C . PHE A 1 96 ? -10.377 -5.524 2.859 1.00 96.38 96 PHE A C 1
ATOM 740 O O . PHE A 1 96 ? -9.477 -5.229 2.070 1.00 96.38 96 PHE A O 1
ATOM 747 N N . ARG A 1 97 ? -11.590 -5.868 2.444 1.00 95.25 97 ARG A N 1
ATOM 748 C CA . ARG A 1 97 ? -12.031 -5.783 1.059 1.00 95.25 97 ARG A CA 1
ATOM 749 C C . ARG A 1 97 ? -12.597 -4.395 0.781 1.00 95.25 97 ARG A C 1
ATOM 751 O O . ARG A 1 97 ? -13.597 -4.002 1.367 1.00 95.25 97 ARG A O 1
ATOM 758 N N . ILE A 1 98 ? -12.044 -3.701 -0.210 1.00 92.62 98 ILE A N 1
ATOM 759 C CA . ILE A 1 98 ? -12.631 -2.471 -0.756 1.00 92.62 98 ILE A CA 1
ATOM 760 C C . ILE A 1 98 ? -13.261 -2.768 -2.117 1.00 92.62 98 ILE A C 1
ATOM 762 O O . ILE A 1 98 ? -12.623 -3.354 -2.993 1.00 92.62 98 ILE A O 1
ATOM 766 N N . GLY A 1 99 ? -14.496 -2.304 -2.313 1.00 89.50 99 GLY A N 1
ATOM 767 C CA . GLY A 1 99 ? -15.268 -2.550 -3.533 1.00 89.50 99 GLY A CA 1
ATOM 768 C C . GLY A 1 99 ? -15.920 -3.935 -3.549 1.00 89.50 99 GLY A C 1
ATOM 769 O O . GLY A 1 99 ? -15.909 -4.660 -2.554 1.00 89.50 99 GLY A O 1
ATOM 770 N N . SER A 1 100 ? -16.516 -4.308 -4.678 1.00 87.00 100 SER A N 1
ATOM 771 C CA . SER A 1 100 ? -17.264 -5.560 -4.847 1.00 87.00 100 SER A CA 1
ATOM 772 C C . SER A 1 100 ? -17.006 -6.189 -6.220 1.00 87.00 100 SER A C 1
ATOM 774 O O . SER A 1 100 ? -16.501 -5.543 -7.137 1.00 87.00 100 SER A O 1
ATOM 776 N N . GLY A 1 101 ? -17.330 -7.478 -6.360 1.00 84.06 101 GLY A N 1
ATOM 777 C CA . GLY A 1 101 ? -17.241 -8.177 -7.643 1.00 84.06 101 GLY A CA 1
ATOM 778 C C . GLY A 1 101 ? -15.811 -8.258 -8.211 1.00 84.06 101 GLY A C 1
ATOM 779 O O . GLY A 1 101 ? -14.864 -8.450 -7.445 1.00 84.06 101 GLY A O 1
ATOM 780 N N . PRO A 1 102 ? -15.638 -8.134 -9.542 1.00 77.88 102 PRO A N 1
ATOM 781 C CA . PRO A 1 102 ? -14.332 -8.227 -10.207 1.00 77.88 102 PRO A CA 1
ATOM 782 C C . PRO A 1 102 ? -13.352 -7.094 -9.876 1.00 77.88 102 PRO A C 1
ATOM 784 O O . PRO A 1 102 ? -12.163 -7.220 -10.147 1.00 77.88 102 PRO A O 1
ATOM 787 N N . THR A 1 103 ? -13.839 -5.981 -9.322 1.00 79.75 103 THR A N 1
ATOM 788 C CA . THR A 1 103 ? -13.014 -4.816 -8.962 1.00 79.75 103 THR A CA 1
ATOM 789 C C . THR A 1 103 ? -12.693 -4.762 -7.470 1.00 79.75 103 THR A C 1
ATOM 791 O O . THR A 1 103 ? -11.997 -3.844 -7.024 1.00 79.75 103 THR A O 1
ATOM 794 N N . ALA A 1 104 ? -13.184 -5.739 -6.696 1.00 87.00 104 ALA A N 1
ATOM 795 C CA . ALA A 1 104 ? -12.839 -5.883 -5.294 1.00 87.00 104 ALA A CA 1
ATOM 796 C C . ALA A 1 104 ? -11.327 -6.061 -5.139 1.00 87.00 104 ALA A C 1
ATOM 798 O O . ALA A 1 104 ? -10.686 -6.802 -5.883 1.00 87.00 104 ALA A O 1
ATOM 799 N N . ARG A 1 105 ? -10.766 -5.396 -4.135 1.00 86.50 105 ARG A N 1
ATOM 800 C CA . ARG A 1 105 ? -9.349 -5.500 -3.783 1.00 86.50 105 ARG A CA 1
ATOM 801 C C . ARG A 1 105 ? -9.181 -5.643 -2.288 1.00 86.50 105 ARG A C 1
ATOM 803 O O . ARG A 1 105 ? -10.073 -5.272 -1.531 1.00 86.50 105 ARG A O 1
ATOM 810 N N . VAL A 1 106 ? -8.007 -6.100 -1.892 1.00 90.56 106 VAL A N 1
ATOM 811 C CA . VAL A 1 106 ? -7.622 -6.282 -0.500 1.00 90.56 106 VAL A CA 1
ATOM 812 C C . VAL A 1 106 ? -6.713 -5.133 -0.103 1.00 90.56 106 VAL A C 1
ATOM 814 O O . VAL A 1 106 ? -5.819 -4.730 -0.845 1.00 90.56 106 VAL A O 1
ATOM 817 N N . VAL A 1 107 ? -6.953 -4.588 1.073 1.00 92.44 107 VAL A N 1
ATOM 818 C CA . VAL A 1 107 ? -6.057 -3.655 1.737 1.00 92.44 107 VAL A CA 1
ATOM 819 C C . VAL A 1 107 ? -5.670 -4.281 3.052 1.00 92.44 107 VAL A C 1
ATOM 821 O O . VAL A 1 107 ? -6.540 -4.637 3.834 1.00 92.44 107 VAL A O 1
ATOM 824 N N . ALA A 1 108 ? -4.367 -4.407 3.267 1.00 93.00 108 ALA A N 1
ATOM 825 C CA . ALA A 1 108 ? -3.807 -4.806 4.542 1.00 93.00 108 ALA A CA 1
ATOM 826 C C . ALA A 1 108 ? -3.136 -3.576 5.162 1.00 93.00 108 ALA A C 1
ATOM 828 O O . ALA A 1 108 ? -2.245 -3.002 4.524 1.00 93.00 108 ALA A O 1
ATOM 829 N N . PHE A 1 109 ? -3.523 -3.171 6.371 1.00 95.50 109 PHE A N 1
ATOM 830 C CA . PHE A 1 109 ? -2.915 -2.027 7.067 1.00 95.50 109 PHE A CA 1
ATOM 831 C C . PHE A 1 109 ? -1.606 -2.375 7.789 1.00 95.50 109 PHE A C 1
ATOM 833 O O . PHE A 1 109 ? -1.259 -1.784 8.813 1.00 95.50 109 PHE A O 1
ATOM 840 N N . ARG A 1 110 ? -0.826 -3.255 7.155 1.00 91.38 110 ARG A N 1
ATOM 841 C CA . ARG A 1 110 ? 0.550 -3.582 7.521 1.00 91.38 110 ARG A CA 1
ATOM 842 C C . ARG A 1 110 ? 1.503 -2.611 6.838 1.00 91.38 110 ARG A C 1
ATOM 844 O O . ARG A 1 110 ? 1.336 -2.308 5.651 1.00 91.38 110 ARG A O 1
ATOM 851 N N . MET A 1 111 ? 2.560 -2.217 7.546 1.00 88.75 111 MET A N 1
ATOM 852 C CA . MET A 1 111 ? 3.568 -1.233 7.123 1.00 88.75 111 MET A CA 1
ATOM 853 C C . MET A 1 111 ? 3.042 0.209 6.976 1.00 88.75 111 MET A C 1
ATOM 855 O O . MET A 1 111 ? 1.834 0.438 6.947 1.00 88.75 111 MET A O 1
ATOM 859 N N . PRO A 1 112 ? 3.949 1.201 6.888 1.00 89.88 112 PRO A N 1
ATOM 860 C CA . PRO A 1 112 ? 3.603 2.597 6.638 1.00 89.88 112 PRO A CA 1
ATOM 861 C C . PRO A 1 112 ? 2.715 2.873 5.419 1.00 89.88 112 PRO A C 1
ATOM 863 O O . PRO A 1 112 ? 2.767 2.167 4.404 1.00 89.88 112 PRO A O 1
ATOM 866 N N . GLU A 1 113 ? 1.986 3.992 5.486 1.00 90.62 113 GLU A N 1
ATOM 867 C CA . GLU A 1 113 ? 1.286 4.564 4.330 1.00 90.62 113 GLU A CA 1
ATOM 868 C C . GLU A 1 113 ? 2.252 4.784 3.158 1.00 90.62 113 GLU A C 1
ATOM 870 O O . GLU A 1 113 ? 3.442 5.059 3.331 1.00 90.62 113 GLU A O 1
ATOM 875 N N . GLY A 1 114 ? 1.741 4.619 1.940 1.00 81.06 114 GLY A N 1
ATOM 876 C CA . GLY A 1 114 ? 2.509 4.782 0.713 1.00 81.06 114 GLY A CA 1
ATOM 877 C C . GLY A 1 114 ? 3.256 3.518 0.287 1.00 81.06 114 GLY A C 1
ATOM 878 O O . GLY A 1 114 ? 3.634 3.430 -0.882 1.00 81.06 114 GLY A O 1
ATOM 879 N N . VAL A 1 115 ? 3.407 2.526 1.177 1.00 81.31 115 VAL A N 1
ATOM 880 C CA . VAL A 1 115 ? 4.063 1.243 0.873 1.00 81.31 115 VAL A CA 1
ATOM 881 C C . VAL A 1 115 ? 3.085 0.248 0.244 1.00 81.31 115 VAL A C 1
ATOM 883 O O . VAL A 1 115 ? 3.291 -0.144 -0.901 1.00 81.31 115 VAL A O 1
ATOM 886 N N . ARG A 1 116 ? 2.028 -0.158 0.966 1.00 82.75 116 ARG A N 1
ATOM 887 C CA . ARG A 1 116 ? 0.996 -1.106 0.474 1.00 82.75 116 ARG A CA 1
ATOM 888 C C . ARG A 1 116 ? -0.400 -0.503 0.366 1.00 82.75 116 ARG A C 1
ATOM 890 O O . ARG A 1 116 ? -1.217 -0.963 -0.426 1.00 82.75 116 ARG A O 1
ATOM 897 N N . TRP A 1 117 ? -0.658 0.540 1.139 1.00 90.94 117 TRP A N 1
ATOM 898 C CA . TRP A 1 117 ? -1.949 1.205 1.247 1.00 90.94 117 TRP A CA 1
ATOM 899 C C . TRP A 1 117 ? -1.753 2.728 1.259 1.00 90.94 117 TRP A C 1
ATOM 901 O O . TRP A 1 117 ? -0.626 3.227 1.282 1.00 90.94 117 TRP A O 1
ATOM 911 N N . THR A 1 118 ? -2.844 3.473 1.158 1.00 90.50 118 THR A N 1
ATOM 912 C CA . THR A 1 118 ? -2.894 4.941 1.109 1.00 90.50 118 THR A CA 1
ATOM 913 C C . THR A 1 118 ? -3.892 5.479 2.119 1.00 90.50 118 THR A C 1
ATOM 915 O O . THR A 1 118 ? -4.811 4.773 2.529 1.00 90.50 118 THR A O 1
ATOM 918 N N . PHE A 1 119 ? -3.823 6.767 2.445 1.00 93.81 119 PHE A N 1
ATOM 919 C CA . PHE A 1 119 ? -4.871 7.375 3.272 1.00 93.81 119 PHE A CA 1
ATOM 920 C C . PHE A 1 119 ? -6.278 7.284 2.670 1.00 93.81 119 PHE A C 1
ATOM 922 O O . PHE A 1 119 ? -7.243 7.207 3.421 1.00 93.81 119 PHE A O 1
ATOM 929 N N . ALA A 1 120 ? -6.408 7.227 1.341 1.00 91.00 120 ALA A N 1
ATOM 930 C CA . ALA A 1 120 ? -7.701 6.988 0.703 1.00 91.00 120 ALA A CA 1
ATOM 931 C C . ALA A 1 120 ? -8.227 5.567 0.976 1.00 91.00 120 ALA A C 1
ATOM 933 O O . ALA A 1 120 ? -9.433 5.367 1.088 1.00 91.00 120 ALA A O 1
ATOM 934 N N . ASP A 1 121 ? -7.329 4.587 1.105 1.00 94.19 121 ASP A N 1
ATOM 935 C CA . ASP A 1 121 ? -7.686 3.226 1.50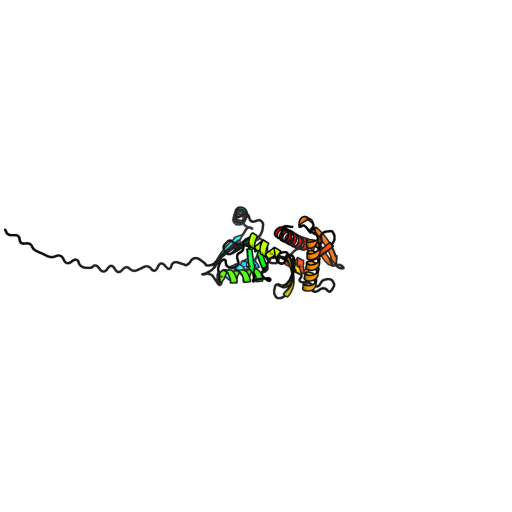5 1.00 94.19 121 ASP A CA 1
ATOM 936 C C . ASP A 1 121 ? -8.153 3.184 2.957 1.00 94.19 121 ASP A C 1
ATOM 938 O O . ASP A 1 121 ? -9.201 2.608 3.242 1.00 94.19 121 ASP A O 1
ATOM 942 N N . LEU A 1 122 ? -7.403 3.841 3.847 1.00 97.19 122 LEU A N 1
ATOM 943 C CA . LEU A 1 122 ? -7.755 3.955 5.260 1.00 97.19 122 LEU A CA 1
ATOM 944 C C . LEU A 1 122 ? -9.132 4.600 5.433 1.00 97.19 122 LEU A C 1
ATOM 946 O O . LEU A 1 122 ? -9.992 4.024 6.089 1.00 97.19 122 LEU A O 1
ATOM 950 N N . ASP A 1 123 ? -9.383 5.730 4.773 1.00 96.69 123 ASP A N 1
ATOM 951 C CA . ASP A 1 123 ? -10.685 6.402 4.822 1.00 96.69 123 ASP A CA 1
ATOM 952 C C . ASP A 1 123 ? -11.826 5.522 4.323 1.00 96.69 123 ASP A C 1
ATOM 954 O O . ASP A 1 123 ? -12.905 5.510 4.914 1.00 96.69 123 ASP A O 1
ATOM 958 N N . ALA A 1 124 ? -11.607 4.799 3.223 1.00 96.12 124 ALA A N 1
ATOM 959 C CA . ALA A 1 124 ? -12.630 3.948 2.638 1.00 96.12 124 ALA A CA 1
ATOM 960 C C . ALA A 1 124 ? -13.010 2.795 3.577 1.00 96.12 124 ALA A C 1
ATOM 962 O O . ALA A 1 124 ? -14.199 2.504 3.705 1.00 96.12 124 ALA A O 1
ATOM 963 N N . VAL A 1 125 ? -12.032 2.170 4.243 1.00 97.75 125 VAL A N 1
ATOM 964 C CA . VAL A 1 125 ? -12.302 1.118 5.236 1.00 97.75 125 VAL A CA 1
ATOM 965 C C . VAL A 1 125 ? -12.966 1.704 6.474 1.00 97.75 125 VAL A C 1
ATOM 967 O O . VAL A 1 125 ? -14.005 1.203 6.888 1.00 97.75 125 VAL A O 1
ATOM 970 N N . LEU A 1 126 ? -12.441 2.801 7.026 1.00 97.94 126 LEU A N 1
ATOM 971 C CA . LEU A 1 126 ? -13.032 3.459 8.193 1.00 97.94 126 LEU A CA 1
ATOM 972 C C . LEU A 1 126 ? -14.494 3.858 7.942 1.00 97.94 126 LEU A C 1
ATOM 974 O O . LEU A 1 126 ? -15.350 3.653 8.798 1.00 97.94 126 LEU A O 1
ATOM 978 N N . ALA A 1 127 ? -14.816 4.373 6.754 1.00 97.25 127 ALA A N 1
ATOM 979 C CA . ALA A 1 127 ? -16.191 4.700 6.389 1.00 97.25 127 ALA A CA 1
ATOM 980 C C . ALA A 1 127 ? -17.093 3.455 6.275 1.00 97.25 127 ALA A C 1
ATOM 982 O O . ALA A 1 127 ? -18.249 3.500 6.700 1.00 97.25 127 ALA A O 1
ATOM 983 N N . GLN A 1 128 ? -16.587 2.351 5.713 1.00 96.94 128 GLN A N 1
ATOM 984 C CA . GLN A 1 128 ? -17.332 1.090 5.596 1.00 96.94 128 GLN A CA 1
ATOM 985 C C . GLN A 1 128 ? -17.597 0.466 6.968 1.00 96.94 128 GLN A C 1
ATOM 987 O O . GLN A 1 128 ? -18.747 0.182 7.296 1.00 96.94 128 GLN A O 1
ATOM 992 N N . GLU A 1 129 ? -16.557 0.338 7.787 1.00 97.44 129 GLU A N 1
ATOM 993 C CA . GLU A 1 129 ? -16.625 -0.266 9.117 1.00 97.44 129 GLU A CA 1
ATOM 994 C C . GLU A 1 129 ? -17.443 0.580 10.097 1.00 97.44 129 GLU A C 1
ATOM 996 O O . GLU A 1 129 ? -18.083 0.039 10.992 1.00 97.44 129 GLU A O 1
ATOM 1001 N N . LEU A 1 130 ? -17.485 1.907 9.927 1.00 97.12 130 LEU A N 1
ATOM 1002 C CA . LEU A 1 130 ? -18.328 2.764 10.764 1.00 97.12 130 LEU A CA 1
ATOM 1003 C C . LEU A 1 130 ? -19.808 2.588 10.417 1.00 97.12 130 LEU A C 1
ATOM 1005 O O . LEU A 1 130 ? -20.665 2.615 11.300 1.00 97.12 130 LEU A O 1
ATOM 1009 N N . LYS A 1 131 ? -20.112 2.422 9.125 1.00 96.88 131 LYS A N 1
ATOM 1010 C CA . LYS A 1 131 ? -21.477 2.215 8.635 1.00 96.88 131 LYS A CA 1
ATOM 1011 C C . LYS A 1 131 ? -21.999 0.821 8.989 1.00 96.88 131 LYS A C 1
ATOM 1013 O O . LYS A 1 131 ? -23.163 0.692 9.356 1.00 96.88 131 LYS A O 1
ATOM 1018 N N . ALA A 1 132 ? -21.163 -0.201 8.837 1.00 96.69 132 ALA A N 1
ATOM 1019 C CA . ALA A 1 132 ? -21.490 -1.595 9.105 1.00 96.69 132 ALA A CA 1
ATOM 1020 C C . ALA A 1 132 ? -20.239 -2.315 9.649 1.00 96.69 132 ALA A C 1
ATOM 1022 O O . ALA A 1 132 ? -19.421 -2.791 8.853 1.00 96.69 132 ALA A O 1
ATOM 1023 N N . PRO A 1 133 ? -20.071 -2.382 10.984 1.00 95.94 133 PRO A N 1
ATOM 1024 C CA . PRO A 1 133 ? -18.926 -3.041 11.608 1.00 95.94 133 PRO A CA 1
ATOM 1025 C C . PRO A 1 133 ? -18.758 -4.490 11.136 1.00 95.94 133 PRO A C 1
ATOM 1027 O O . PRO A 1 133 ? -19.724 -5.250 11.091 1.00 95.94 133 PRO A O 1
ATOM 1030 N N . GLY A 1 134 ? -17.535 -4.859 10.762 1.00 94.12 134 GLY A N 1
ATOM 1031 C CA . GLY A 1 134 ? -17.156 -6.179 10.257 1.00 94.12 134 GLY A CA 1
ATOM 1032 C C . GLY A 1 134 ? -17.518 -6.442 8.792 1.00 94.12 134 GLY A C 1
ATOM 1033 O O . GLY A 1 134 ? -17.234 -7.523 8.289 1.00 94.12 134 GLY A O 1
ATOM 1034 N N . SER A 1 135 ? -18.143 -5.495 8.084 1.00 94.62 135 SER A N 1
ATOM 1035 C CA . SER A 1 135 ? -18.647 -5.730 6.719 1.00 94.62 135 SER A CA 1
ATOM 1036 C C . SER A 1 135 ? -17.562 -5.852 5.647 1.00 94.62 135 SER A C 1
ATOM 1038 O O . SER A 1 135 ? -17.813 -6.406 4.568 1.00 94.62 135 SER A O 1
ATOM 1040 N N . SER A 1 136 ? -16.374 -5.308 5.912 1.00 96.00 136 SER A N 1
ATOM 1041 C CA . SER A 1 136 ? -15.256 -5.305 4.972 1.00 96.00 136 SER A CA 1
ATOM 1042 C C . SER A 1 136 ? -14.082 -6.165 5.425 1.00 96.00 136 SER A C 1
ATOM 1044 O O . SER A 1 136 ? -13.256 -6.505 4.579 1.00 96.00 136 SER A O 1
ATOM 1046 N N . ALA A 1 137 ? -14.018 -6.549 6.703 1.00 96.75 137 ALA A N 1
ATOM 1047 C CA . ALA A 1 137 ? -12.999 -7.456 7.219 1.00 96.75 137 ALA A CA 1
ATOM 1048 C C . ALA A 1 137 ? -13.047 -8.803 6.482 1.00 96.75 137 ALA A C 1
ATOM 1050 O O . ALA A 1 137 ? -14.123 -9.341 6.220 1.00 96.75 137 ALA A O 1
ATOM 1051 N N . ILE A 1 138 ? -11.878 -9.334 6.134 1.00 94.81 138 ILE A N 1
ATOM 1052 C CA . ILE A 1 138 ? -11.747 -10.625 5.454 1.00 94.81 138 ILE A CA 1
ATOM 1053 C C . ILE A 1 138 ? -10.642 -11.463 6.090 1.00 94.81 138 ILE A C 1
ATOM 1055 O O . ILE A 1 138 ? -9.688 -10.943 6.666 1.00 94.81 138 ILE A O 1
ATOM 1059 N N . THR A 1 139 ? -10.770 -12.776 5.953 1.00 92.44 139 THR A N 1
ATOM 1060 C CA . THR A 1 139 ? -9.750 -13.755 6.337 1.00 92.44 139 THR A CA 1
ATOM 1061 C C . THR A 1 139 ? -8.625 -13.837 5.300 1.00 92.44 139 THR A C 1
ATOM 1063 O O . THR A 1 139 ? -8.802 -13.479 4.132 1.00 92.44 139 THR A O 1
ATOM 1066 N N . ASP A 1 140 ? -7.480 -14.406 5.688 1.00 87.62 140 ASP A N 1
ATOM 1067 C CA . ASP A 1 140 ? -6.390 -14.707 4.749 1.00 87.62 140 ASP A CA 1
ATOM 1068 C C . ASP A 1 140 ? -6.846 -15.626 3.606 1.00 87.62 140 ASP A C 1
ATOM 1070 O O . ASP A 1 140 ? -6.395 -15.494 2.469 1.00 87.62 140 ASP A O 1
ATOM 1074 N N . GLU A 1 141 ? -7.750 -16.571 3.879 1.00 90.62 141 GLU A N 1
ATOM 1075 C CA . GLU A 1 141 ? -8.283 -17.467 2.853 1.00 90.62 141 GLU A CA 1
ATOM 1076 C C . GLU A 1 141 ? -9.115 -16.705 1.815 1.00 90.62 141 GLU A C 1
ATOM 1078 O O . GLU A 1 141 ? -8.945 -16.904 0.609 1.00 90.62 141 GLU A O 1
ATOM 1083 N N . GLU A 1 142 ? -9.981 -15.797 2.259 1.00 91.25 142 GLU A N 1
ATOM 1084 C CA . GLU A 1 142 ? -10.761 -14.938 1.367 1.00 91.25 142 GLU A CA 1
ATOM 1085 C C . GLU A 1 142 ? -9.866 -13.975 0.586 1.00 91.25 142 GLU A C 1
ATOM 1087 O O . GLU A 1 142 ? -10.060 -13.802 -0.620 1.00 91.25 142 GLU A O 1
ATOM 1092 N N . ALA A 1 143 ? -8.851 -13.400 1.236 1.00 88.69 143 ALA A N 1
ATOM 1093 C CA . ALA A 1 143 ? -7.858 -12.559 0.581 1.00 88.69 143 ALA A CA 1
ATOM 1094 C C . ALA A 1 143 ? -7.123 -13.325 -0.531 1.00 88.69 143 ALA A C 1
ATOM 1096 O O . ALA A 1 143 ? -7.002 -12.813 -1.647 1.00 88.69 143 ALA A O 1
ATOM 1097 N N . ARG A 1 144 ? -6.712 -14.578 -0.275 1.00 87.19 144 ARG A N 1
ATOM 1098 C CA . ARG A 1 144 ? -6.113 -15.470 -1.285 1.00 87.19 144 ARG A CA 1
ATOM 1099 C C . ARG A 1 144 ? -7.073 -15.764 -2.437 1.00 87.19 144 ARG A C 1
ATOM 1101 O O . ARG A 1 144 ? -6.690 -15.610 -3.596 1.00 87.19 144 ARG A O 1
ATOM 1108 N N . LYS A 1 145 ? -8.331 -16.119 -2.149 1.00 88.88 145 LYS A N 1
ATOM 1109 C CA . LYS A 1 145 ? -9.357 -16.368 -3.182 1.00 88.88 145 LYS A CA 1
ATOM 1110 C C . LYS A 1 145 ? -9.593 -15.139 -4.059 1.00 88.88 145 LYS A C 1
ATOM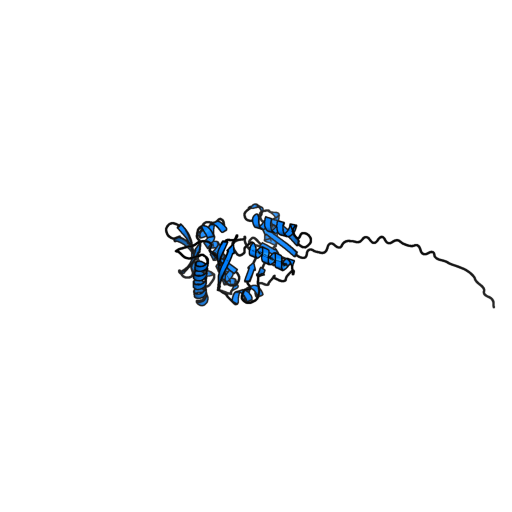 1112 O O . LYS A 1 145 ? -9.741 -15.272 -5.271 1.00 88.88 145 LYS A O 1
ATOM 1117 N N . LEU A 1 146 ? -9.623 -13.941 -3.471 1.00 86.56 146 LEU A N 1
ATOM 1118 C CA . LEU A 1 146 ? -9.738 -12.686 -4.219 1.00 86.56 146 LEU A CA 1
ATOM 1119 C C . LEU A 1 146 ? -8.500 -12.439 -5.082 1.00 86.56 146 LEU A C 1
ATOM 1121 O O . LEU A 1 146 ? -8.636 -12.142 -6.268 1.00 86.56 146 LEU A O 1
ATOM 1125 N N . ALA A 1 147 ? -7.310 -12.612 -4.506 1.00 83.44 147 ALA A N 1
ATOM 1126 C CA . ALA A 1 147 ? -6.037 -12.430 -5.187 1.00 83.44 147 ALA A CA 1
ATOM 1127 C C . ALA A 1 147 ? -5.891 -13.341 -6.419 1.00 83.44 147 ALA A C 1
ATOM 1129 O O . ALA A 1 147 ? -5.400 -12.905 -7.456 1.00 83.44 147 ALA A O 1
ATOM 1130 N N . GLN A 1 148 ? -6.369 -14.583 -6.353 1.00 86.38 148 GLN A N 1
ATOM 1131 C CA . GLN A 1 148 ? -6.258 -15.541 -7.456 1.00 86.38 148 GLN A CA 1
ATOM 1132 C C . GLN A 1 148 ? -7.153 -15.224 -8.667 1.00 86.38 148 GLN A C 1
ATOM 1134 O O . GLN A 1 148 ? -6.867 -15.706 -9.761 1.00 86.38 148 GLN A O 1
ATOM 1139 N N . ARG A 1 149 ? -8.206 -14.402 -8.523 1.00 85.38 149 ARG A N 1
ATOM 1140 C CA . ARG A 1 149 ? -9.122 -14.072 -9.638 1.00 85.38 149 ARG A CA 1
ATOM 1141 C C . ARG A 1 149 ? -8.437 -13.276 -10.742 1.00 85.38 149 ARG A C 1
ATOM 1143 O O . ARG A 1 149 ? -8.670 -13.517 -11.922 1.00 85.38 149 ARG A O 1
ATOM 1150 N N . VAL A 1 150 ? -7.622 -12.302 -10.347 1.00 83.44 150 VAL A N 1
ATOM 1151 C CA . VAL A 1 150 ? -6.850 -11.449 -11.252 1.00 83.44 150 VAL A CA 1
ATOM 1152 C C . VAL A 1 150 ? -5.450 -11.323 -10.653 1.00 83.44 150 VAL A C 1
ATOM 1154 O O . VAL A 1 150 ? -5.146 -10.321 -10.008 1.00 83.44 150 VAL A O 1
ATOM 1157 N N . PRO A 1 151 ? -4.587 -12.340 -10.834 1.00 88.38 151 PRO A N 1
ATOM 1158 C CA . PRO A 1 151 ? -3.333 -12.443 -10.094 1.00 88.38 151 PRO A CA 1
ATOM 1159 C C . PRO A 1 151 ? -2.392 -11.282 -10.385 1.00 88.38 151 PRO A C 1
ATOM 1161 O O . PRO A 1 151 ? -1.550 -10.962 -9.559 1.00 88.38 151 PRO A O 1
ATOM 1164 N N . ILE A 1 152 ? -2.495 -10.644 -11.551 1.00 94.75 152 ILE A N 1
ATOM 1165 C CA . ILE A 1 152 ? -1.682 -9.479 -11.895 1.00 94.75 152 ILE A CA 1
ATOM 1166 C C . ILE A 1 152 ? -2.528 -8.524 -12.733 1.00 94.75 152 ILE A C 1
ATOM 1168 O O . ILE A 1 152 ? -3.139 -8.918 -13.728 1.00 94.75 152 ILE A O 1
ATOM 1172 N N . SER A 1 153 ? -2.547 -7.246 -12.369 1.00 94.56 153 SER A N 1
ATOM 1173 C CA . SER A 1 153 ? -3.211 -6.188 -13.129 1.00 94.56 153 SER A CA 1
ATOM 1174 C C . SER A 1 153 ? -2.488 -4.849 -12.991 1.00 94.56 153 SER A C 1
ATOM 1176 O O . SER A 1 153 ? -1.540 -4.695 -12.221 1.00 94.56 153 SER A O 1
ATOM 1178 N N . SER A 1 154 ? -2.927 -3.870 -13.775 1.00 95.88 154 SER A N 1
ATOM 1179 C CA . SER A 1 154 ? -2.502 -2.478 -13.660 1.00 95.88 154 SER A CA 1
ATOM 1180 C C . SER A 1 154 ? -3.721 -1.574 -13.646 1.00 95.88 154 SER A C 1
ATOM 1182 O O . SER A 1 154 ? -4.714 -1.886 -14.306 1.00 95.88 154 SER A O 1
ATOM 1184 N N . ARG A 1 155 ? -3.631 -0.425 -12.981 1.00 94.25 155 ARG A N 1
ATOM 1185 C CA . ARG A 1 155 ? -4.709 0.568 -12.965 1.00 94.25 155 ARG A CA 1
ATOM 1186 C C . ARG A 1 155 ? -4.188 1.989 -12.821 1.00 94.25 155 ARG A C 1
ATOM 1188 O O . ARG A 1 155 ? -3.050 2.212 -12.409 1.00 94.25 155 ARG A O 1
ATOM 1195 N N . GLN A 1 156 ? -5.062 2.945 -13.113 1.00 95.38 156 GLN A N 1
ATOM 1196 C CA . GLN A 1 156 ? -4.870 4.332 -12.715 1.00 95.38 156 GLN A CA 1
ATOM 1197 C C . GLN A 1 156 ? -5.382 4.517 -11.285 1.00 95.38 156 GLN A C 1
ATOM 1199 O O . GLN A 1 156 ? -6.494 4.104 -10.958 1.00 95.38 156 GLN A O 1
ATOM 1204 N N . GLY A 1 157 ? -4.562 5.124 -10.434 1.00 90.75 157 GLY A N 1
ATOM 1205 C CA . GLY A 1 157 ? -4.914 5.484 -9.064 1.00 90.75 157 GLY A CA 1
ATOM 1206 C C . GLY A 1 157 ? -4.813 6.989 -8.835 1.00 90.75 157 GLY A C 1
ATOM 1207 O O . GLY A 1 157 ? -4.421 7.753 -9.721 1.00 90.75 157 GLY A O 1
ATOM 1208 N N . LYS A 1 158 ? -5.122 7.412 -7.609 1.00 89.69 158 LYS A N 1
ATOM 1209 C CA . LYS A 1 158 ? -4.850 8.769 -7.127 1.00 89.69 158 LYS A CA 1
ATOM 1210 C C . LYS A 1 158 ? -4.057 8.705 -5.828 1.00 89.69 158 LYS A C 1
ATOM 1212 O O . LYS A 1 158 ? -4.406 7.943 -4.934 1.00 89.69 158 LYS A O 1
ATOM 1217 N N . TRP A 1 159 ? -3.030 9.538 -5.705 1.00 84.75 159 TRP A N 1
ATOM 1218 C CA . TRP A 1 159 ? -2.277 9.718 -4.466 1.00 84.75 159 TRP A CA 1
ATOM 1219 C C . TRP A 1 159 ? -2.027 11.205 -4.230 1.00 84.75 159 TRP A C 1
ATOM 1221 O O . TRP A 1 159 ? -1.468 11.882 -5.092 1.00 84.75 159 TRP A O 1
ATOM 1231 N N . LYS A 1 160 ? -2.495 11.729 -3.089 1.00 84.94 160 LYS A N 1
ATOM 1232 C CA . LYS A 1 160 ? -2.484 13.171 -2.764 1.00 84.94 160 LYS A CA 1
ATOM 1233 C C . LYS A 1 160 ? -2.991 14.050 -3.922 1.00 84.94 160 LYS A C 1
ATOM 1235 O O . LYS A 1 160 ? -2.361 15.028 -4.305 1.00 84.94 160 LYS A O 1
ATOM 1240 N N . GLY A 1 161 ? -4.109 13.644 -4.529 1.00 87.00 161 GLY A N 1
ATOM 1241 C CA . GLY A 1 161 ? -4.734 14.340 -5.662 1.00 87.00 161 GLY A CA 1
ATOM 1242 C C . GLY A 1 161 ? -4.063 14.122 -7.025 1.00 87.00 161 GLY A C 1
ATOM 1243 O O . GLY A 1 161 ? -4.671 14.429 -8.045 1.00 87.00 161 GLY A O 1
ATOM 1244 N N . GLN A 1 162 ? -2.863 13.540 -7.076 1.00 90.00 162 GLN A N 1
ATOM 1245 C CA . GLN A 1 162 ? -2.141 13.290 -8.322 1.00 90.00 162 GLN A CA 1
ATOM 1246 C C . GLN A 1 162 ? -2.484 11.923 -8.913 1.00 90.00 162 GLN A C 1
ATOM 1248 O O . GLN A 1 162 ? -2.629 10.940 -8.185 1.00 90.00 162 GLN A O 1
ATOM 1253 N N . SER A 1 163 ? -2.577 11.853 -10.243 1.00 93.06 163 SER A N 1
ATOM 1254 C CA . SER A 1 163 ? -2.738 10.590 -10.965 1.00 93.06 163 SER A CA 1
ATOM 1255 C C . SER A 1 163 ? -1.474 9.738 -10.847 1.00 93.06 163 SER A C 1
ATOM 1257 O O . SER A 1 163 ? -0.371 10.222 -11.087 1.00 93.06 163 SER A O 1
ATOM 1259 N N . VAL A 1 164 ? -1.646 8.453 -10.547 1.00 95.62 164 VAL A N 1
ATOM 1260 C CA . VAL A 1 164 ? -0.557 7.470 -10.451 1.00 95.62 164 VAL A CA 1
ATOM 1261 C C . VAL A 1 164 ? -0.872 6.231 -11.281 1.00 95.62 164 VAL A C 1
ATOM 1263 O O . VAL A 1 164 ? -2.038 5.940 -11.550 1.00 95.62 164 VAL A O 1
ATOM 1266 N N . GLY A 1 165 ? 0.161 5.501 -11.690 1.00 96.75 165 GLY A N 1
ATOM 1267 C CA . GLY A 1 165 ? 0.008 4.161 -12.252 1.00 96.75 165 GLY A CA 1
ATOM 1268 C C . GLY A 1 165 ? 0.325 3.118 -11.194 1.00 96.75 165 GLY A C 1
ATOM 1269 O O . GLY A 1 165 ? 1.382 3.184 -10.575 1.00 96.75 165 GLY A O 1
ATOM 1270 N N . GLU A 1 166 ? -0.560 2.154 -10.986 1.00 95.75 166 GLU A N 1
ATOM 1271 C CA . GLU A 1 166 ? -0.372 1.105 -9.986 1.00 95.75 166 GLU A CA 1
ATOM 1272 C C . GLU A 1 166 ? -0.309 -0.266 -10.642 1.00 95.75 166 GLU A C 1
ATOM 1274 O O . GLU A 1 166 ? -1.120 -0.569 -11.518 1.00 95.75 166 GLU A O 1
ATOM 1279 N N . VAL A 1 167 ? 0.625 -1.098 -10.185 1.00 96.44 167 VAL A N 1
ATOM 1280 C CA . VAL A 1 167 ? 0.628 -2.537 -10.465 1.00 96.44 167 VAL A CA 1
ATOM 1281 C C . VAL A 1 167 ? 0.096 -3.254 -9.245 1.00 96.44 167 VAL A C 1
ATOM 1283 O O . VAL A 1 167 ? 0.581 -3.039 -8.132 1.00 96.44 167 VAL A O 1
ATOM 1286 N N . VAL A 1 168 ? -0.901 -4.100 -9.472 1.00 93.19 168 VAL A N 1
ATOM 1287 C CA . VAL A 1 168 ? -1.555 -4.900 -8.444 1.00 93.19 168 VAL A CA 1
ATOM 1288 C C . VAL A 1 168 ? -1.202 -6.359 -8.694 1.00 93.19 168 VAL A C 1
ATOM 1290 O O . VAL A 1 168 ? -1.410 -6.853 -9.800 1.00 93.19 168 VAL A O 1
ATOM 1293 N N . VAL A 1 169 ? -0.665 -7.036 -7.682 1.00 92.75 169 VAL A N 1
ATOM 1294 C CA . VAL A 1 169 ? -0.407 -8.481 -7.707 1.00 92.75 169 VAL A CA 1
ATOM 1295 C C . VAL A 1 169 ? -1.256 -9.128 -6.627 1.00 92.75 169 VAL A C 1
ATOM 1297 O O . VAL A 1 169 ? -1.247 -8.717 -5.465 1.00 92.75 169 VAL A O 1
ATOM 1300 N N . GLY A 1 170 ? -2.060 -10.091 -7.050 1.00 87.50 170 GLY A N 1
ATOM 1301 C CA . GLY A 1 170 ? -3.191 -10.601 -6.321 1.00 87.50 170 GLY A CA 1
ATOM 1302 C C . GLY A 1 170 ? -4.175 -9.478 -6.058 1.00 87.50 170 GLY A C 1
ATOM 1303 O O . GLY A 1 170 ? -4.901 -9.023 -6.936 1.00 87.50 170 GLY A O 1
ATOM 1304 N N . ALA A 1 171 ? -4.142 -8.992 -4.829 1.00 81.75 171 ALA A N 1
ATOM 1305 C CA . ALA A 1 171 ? -4.979 -7.896 -4.392 1.00 81.75 171 ALA A CA 1
ATOM 1306 C C . ALA A 1 171 ? -4.179 -6.731 -3.784 1.00 81.75 171 ALA A C 1
ATOM 1308 O O . ALA A 1 171 ? -4.776 -5.768 -3.315 1.00 81.75 171 ALA A O 1
ATOM 1309 N N . GLN A 1 172 ? -2.843 -6.793 -3.827 1.00 86.25 172 GLN A N 1
ATOM 1310 C CA . GLN A 1 172 ? -1.940 -5.814 -3.222 1.00 86.25 172 GLN A CA 1
ATOM 1311 C C . GLN A 1 172 ? -1.316 -4.904 -4.280 1.00 86.25 172 GLN A C 1
ATOM 1313 O O . GLN A 1 172 ? -0.870 -5.374 -5.327 1.00 86.25 172 GLN A O 1
ATOM 1318 N N . VAL A 1 173 ? -1.223 -3.601 -3.998 1.00 91.06 173 VAL A N 1
ATOM 1319 C CA . VAL A 1 173 ? -0.430 -2.678 -4.822 1.00 91.06 173 VAL A CA 1
ATOM 1320 C C . VAL A 1 173 ? 1.049 -2.936 -4.542 1.00 91.06 173 VAL A C 1
ATOM 1322 O O . VAL A 1 173 ? 1.523 -2.688 -3.435 1.00 91.06 173 VAL A O 1
ATOM 1325 N N . VAL A 1 174 ? 1.780 -3.427 -5.543 1.00 94.06 174 VAL A N 1
ATOM 1326 C CA . VAL A 1 174 ? 3.216 -3.728 -5.416 1.00 94.06 174 VAL A CA 1
ATOM 1327 C C . VAL A 1 174 ? 4.091 -2.608 -5.962 1.00 94.06 174 VAL A C 1
ATOM 1329 O O . VAL A 1 174 ? 5.150 -2.347 -5.396 1.00 94.06 174 VAL A O 1
ATOM 1332 N N . PHE A 1 175 ? 3.631 -1.905 -7.005 1.00 95.81 175 PHE A N 1
ATOM 1333 C CA . PHE A 1 175 ? 4.317 -0.753 -7.597 1.00 95.81 175 PHE A CA 1
ATOM 1334 C C . PHE A 1 175 ? 3.364 0.432 -7.715 1.00 95.81 175 PHE A C 1
ATOM 1336 O O . PHE A 1 175 ? 2.206 0.260 -8.102 1.00 95.81 175 PHE A O 1
ATOM 1343 N N . ARG A 1 176 ? 3.871 1.640 -7.451 1.00 95.00 176 ARG A N 1
ATOM 1344 C CA . ARG A 1 176 ? 3.141 2.901 -7.640 1.00 95.00 176 ARG A CA 1
ATOM 1345 C C . ARG A 1 176 ? 4.030 3.929 -8.330 1.00 95.00 176 ARG A C 1
ATOM 1347 O O . ARG A 1 176 ? 4.873 4.561 -7.702 1.00 95.00 176 ARG A O 1
ATOM 1354 N N . TYR A 1 177 ? 3.807 4.119 -9.620 1.00 96.56 177 TYR A N 1
ATOM 1355 C CA . TYR A 1 177 ? 4.506 5.092 -10.446 1.00 96.56 177 TYR A CA 1
ATOM 1356 C C . TYR A 1 177 ? 3.870 6.472 -10.321 1.00 96.56 177 TYR A C 1
ATOM 1358 O O . TYR A 1 177 ? 2.647 6.607 -10.398 1.00 96.56 177 TYR A O 1
ATOM 1366 N N . ARG A 1 178 ? 4.706 7.501 -10.168 1.00 94.75 178 ARG A N 1
ATOM 1367 C CA . ARG A 1 178 ? 4.285 8.911 -10.092 1.00 94.75 178 ARG A CA 1
ATOM 1368 C C . ARG A 1 178 ? 4.900 9.767 -11.183 1.00 94.75 178 ARG A C 1
ATOM 1370 O O . ARG A 1 178 ? 4.312 10.778 -11.551 1.00 94.75 178 ARG A O 1
ATOM 1377 N N . SER A 1 179 ? 6.067 9.381 -11.683 1.00 95.19 179 SER A N 1
ATOM 1378 C CA . SER A 1 179 ? 6.792 10.146 -12.690 1.00 95.19 179 SER A CA 1
ATOM 1379 C C . SER A 1 179 ? 6.697 9.529 -14.078 1.00 95.19 179 SER A C 1
ATOM 1381 O O . SER A 1 179 ? 6.421 8.336 -14.258 1.00 95.19 179 SER A O 1
ATOM 1383 N N . THR A 1 180 ? 6.955 10.365 -15.074 1.00 96.06 180 THR A N 1
ATOM 1384 C CA . THR A 1 180 ? 7.308 9.909 -16.412 1.00 96.06 180 THR A CA 1
ATOM 1385 C C . THR A 1 180 ? 8.733 9.363 -16.422 1.00 96.06 180 THR A C 1
ATOM 1387 O O . THR A 1 180 ? 9.605 9.916 -15.753 1.00 96.06 180 THR A O 1
ATOM 1390 N N . LEU A 1 181 ? 8.981 8.311 -17.199 1.00 95.69 181 LEU A N 1
ATOM 1391 C CA . LEU A 1 181 ? 10.318 7.758 -17.430 1.00 95.69 181 LEU A CA 1
ATOM 1392 C C . LEU A 1 181 ? 10.398 7.284 -18.880 1.00 95.69 181 LEU A C 1
ATOM 1394 O O . LEU A 1 181 ? 9.480 6.600 -19.328 1.00 95.69 181 LEU A O 1
ATOM 1398 N N . ASP A 1 182 ? 11.433 7.689 -19.614 1.00 93.81 182 ASP A N 1
ATOM 1399 C CA . ASP A 1 182 ? 11.619 7.360 -21.038 1.00 93.81 182 ASP A CA 1
ATOM 1400 C C . ASP A 1 182 ? 10.377 7.655 -21.901 1.00 93.81 182 ASP A C 1
ATOM 1402 O O . ASP A 1 182 ? 9.912 6.827 -22.681 1.00 93.81 182 ASP A O 1
ATOM 1406 N N . GLY A 1 183 ? 9.763 8.826 -21.690 1.00 95.25 183 GLY A N 1
ATOM 1407 C CA . GLY A 1 183 ? 8.549 9.258 -22.397 1.00 95.25 183 GLY A CA 1
ATOM 1408 C C . GLY A 1 183 ? 7.255 8.543 -21.979 1.00 95.25 183 GLY A C 1
ATOM 1409 O O . GLY A 1 183 ? 6.177 8.888 -22.459 1.00 95.25 183 GLY A O 1
ATOM 1410 N N . LYS A 1 184 ? 7.313 7.574 -21.059 1.00 97.62 184 LYS A N 1
ATOM 1411 C CA . LYS A 1 184 ? 6.143 6.802 -20.618 1.00 97.62 184 LYS A CA 1
ATOM 1412 C C . LYS A 1 184 ? 5.462 7.474 -19.437 1.00 97.62 184 LYS A C 1
ATOM 1414 O O . LYS A 1 184 ? 6.109 7.788 -18.440 1.00 97.62 184 LYS A O 1
ATOM 1419 N N . SER A 1 185 ? 4.141 7.633 -19.515 1.00 97.69 185 SER A N 1
ATOM 1420 C CA . SER A 1 185 ? 3.322 8.107 -18.394 1.00 97.69 185 SER A CA 1
ATOM 1421 C C . SER A 1 185 ? 3.342 7.119 -17.214 1.00 97.69 185 SER A C 1
ATOM 1423 O O . SER A 1 185 ? 3.617 5.931 -17.414 1.00 97.69 185 SER A O 1
ATOM 1425 N N . PRO A 1 186 ? 2.988 7.552 -15.987 1.00 97.69 186 PRO A N 1
ATOM 1426 C CA . PRO A 1 186 ? 2.886 6.646 -14.842 1.00 97.69 186 PRO A CA 1
ATOM 1427 C C . PRO A 1 186 ? 1.993 5.425 -15.105 1.00 97.69 186 PRO A C 1
ATOM 1429 O O . PRO A 1 186 ? 2.364 4.299 -14.778 1.00 97.69 186 PRO A O 1
ATOM 1432 N N . LEU A 1 187 ? 0.838 5.629 -15.750 1.00 98.06 187 LEU A N 1
ATOM 1433 C CA . LEU A 1 187 ? -0.072 4.542 -16.113 1.00 98.06 187 LEU A CA 1
ATOM 1434 C C . LEU A 1 187 ? 0.559 3.589 -17.136 1.00 98.06 187 LEU A C 1
ATOM 1436 O O . LEU A 1 187 ? 0.447 2.376 -16.979 1.00 98.06 187 LEU A O 1
ATOM 1440 N N . LYS A 1 188 ? 1.260 4.115 -18.148 1.00 98.38 188 LYS A N 1
ATOM 1441 C CA . LYS A 1 188 ? 1.935 3.281 -19.149 1.00 98.38 188 LYS A CA 1
ATOM 1442 C C . LYS A 1 188 ? 3.042 2.429 -18.520 1.00 98.38 188 LYS A C 1
ATOM 1444 O O . LYS A 1 188 ? 3.117 1.239 -18.813 1.00 98.38 188 LYS A O 1
ATOM 1449 N N . ARG A 1 189 ? 3.826 2.996 -17.591 1.00 98.31 189 ARG A N 1
ATOM 1450 C CA . ARG A 1 189 ? 4.818 2.248 -16.789 1.00 98.31 189 ARG A CA 1
ATOM 1451 C C . ARG A 1 189 ? 4.157 1.106 -16.010 1.00 98.31 189 ARG A C 1
ATOM 1453 O O . ARG A 1 189 ? 4.650 -0.017 -16.040 1.00 98.31 189 ARG A O 1
ATOM 1460 N N . ALA A 1 190 ? 3.009 1.361 -15.374 1.00 98.25 190 ALA A N 1
ATOM 1461 C CA . ALA A 1 190 ? 2.247 0.322 -14.677 1.00 98.25 190 ALA A CA 1
ATOM 1462 C C . ALA A 1 190 ? 1.783 -0.801 -15.610 1.00 98.25 190 ALA A C 1
ATOM 1464 O O . ALA A 1 190 ? 1.950 -1.975 -15.290 1.00 98.25 190 ALA A O 1
ATOM 1465 N N . GLN A 1 191 ? 1.225 -0.450 -16.768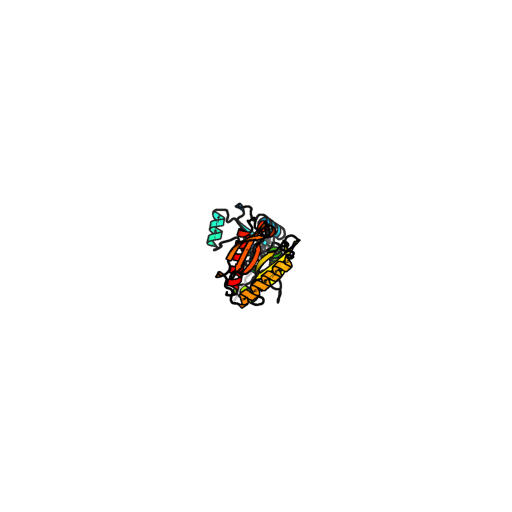 1.00 98.31 191 GLN A N 1
ATOM 1466 C CA . GLN A 1 191 ? 0.751 -1.424 -17.751 1.00 98.31 191 GLN A CA 1
ATOM 1467 C C . GLN A 1 191 ? 1.881 -2.324 -18.260 1.00 98.31 191 GLN A C 1
ATOM 1469 O O . GLN A 1 191 ? 1.706 -3.539 -18.327 1.00 98.31 191 GLN A O 1
ATOM 1474 N N . GLU A 1 192 ? 3.045 -1.754 -18.577 1.00 98.38 192 GLU A N 1
ATOM 1475 C CA . GLU A 1 192 ? 4.201 -2.520 -19.053 1.00 98.38 192 GLU A CA 1
ATOM 1476 C C . GLU A 1 192 ? 4.771 -3.445 -17.972 1.00 98.38 192 GLU A C 1
ATOM 1478 O O . GLU A 1 192 ? 4.985 -4.628 -18.233 1.00 98.38 192 GLU A O 1
ATOM 1483 N N . SER A 1 193 ? 4.937 -2.958 -16.739 1.00 98.44 193 SER A N 1
ATOM 1484 C CA . SER A 1 193 ? 5.371 -3.800 -15.619 1.00 98.44 193 SER A CA 1
ATOM 1485 C C . SER A 1 193 ? 4.385 -4.927 -15.318 1.00 98.44 193 SER A C 1
ATOM 1487 O O . SER A 1 193 ? 4.802 -6.051 -15.046 1.00 98.44 193 SER A O 1
ATOM 1489 N N . ALA A 1 194 ? 3.077 -4.656 -15.382 1.00 98.12 194 ALA A N 1
ATOM 1490 C CA . ALA A 1 194 ? 2.057 -5.681 -15.191 1.00 98.12 194 ALA A CA 1
ATOM 1491 C C . ALA A 1 194 ? 2.067 -6.712 -16.328 1.00 98.12 194 ALA A C 1
ATOM 1493 O O . ALA A 1 194 ? 1.916 -7.899 -16.061 1.00 98.12 194 ALA A O 1
ATOM 1494 N N . ALA A 1 195 ? 2.264 -6.290 -17.580 1.00 97.69 195 ALA A N 1
ATOM 1495 C CA . ALA A 1 195 ? 2.395 -7.202 -18.715 1.00 97.69 195 ALA A CA 1
ATOM 1496 C C . ALA A 1 195 ? 3.636 -8.101 -18.581 1.00 97.69 195 ALA A C 1
ATOM 1498 O O . ALA A 1 195 ? 3.534 -9.314 -18.756 1.00 97.69 195 ALA A O 1
ATOM 1499 N N . MET A 1 196 ? 4.776 -7.522 -18.187 1.00 98.00 196 MET A N 1
ATOM 1500 C CA . MET A 1 196 ? 6.009 -8.260 -17.907 1.00 98.00 196 MET A CA 1
ATOM 1501 C C . MET A 1 196 ? 5.801 -9.296 -16.796 1.00 98.00 196 MET A C 1
ATOM 1503 O O . MET A 1 196 ? 6.087 -10.477 -16.980 1.00 98.00 196 MET A O 1
ATOM 1507 N N . LEU A 1 197 ? 5.232 -8.877 -15.661 1.00 97.62 197 LEU A N 1
ATOM 1508 C CA . LEU A 1 197 ? 4.936 -9.779 -14.550 1.00 97.62 197 LEU A CA 1
ATOM 1509 C C . LEU A 1 197 ? 3.949 -10.880 -14.937 1.00 97.62 197 LEU A C 1
ATOM 1511 O O . LEU A 1 197 ? 4.151 -12.015 -14.528 1.00 97.62 197 LEU A O 1
ATOM 1515 N N . LYS A 1 198 ? 2.902 -10.576 -15.717 1.00 96.69 198 LYS A N 1
ATOM 1516 C CA . LYS A 1 198 ? 1.937 -11.583 -16.193 1.00 96.69 198 LYS A CA 1
ATOM 1517 C C . LYS A 1 198 ? 2.627 -12.699 -16.961 1.00 96.69 198 LYS A C 1
ATOM 1519 O O . LYS A 1 198 ? 2.340 -13.863 -16.700 1.00 96.69 198 LYS A O 1
ATOM 1524 N N . ARG A 1 199 ? 3.530 -12.340 -17.876 1.00 97.38 199 ARG A N 1
ATOM 1525 C CA . ARG A 1 199 ? 4.303 -13.314 -18.648 1.00 97.38 199 ARG A CA 1
ATOM 1526 C C . ARG A 1 199 ? 5.195 -14.149 -17.731 1.00 97.38 199 ARG A C 1
ATOM 1528 O O . ARG A 1 199 ? 5.054 -15.361 -17.705 1.00 97.38 199 ARG A O 1
ATOM 1535 N N . LEU A 1 200 ? 6.019 -13.502 -16.904 1.00 96.88 200 LEU A N 1
ATOM 1536 C CA . LEU A 1 200 ? 6.908 -14.204 -15.973 1.00 96.88 200 LEU A CA 1
ATOM 1537 C C . LEU A 1 200 ? 6.136 -15.135 -15.019 1.00 96.88 200 LEU A C 1
ATOM 1539 O O . LEU A 1 200 ? 6.572 -16.249 -14.751 1.00 96.88 200 LEU A O 1
ATOM 1543 N N . TYR A 1 201 ? 4.976 -14.703 -14.524 1.00 95.00 201 TYR A N 1
ATOM 1544 C CA . TYR A 1 201 ? 4.106 -15.503 -13.661 1.00 95.00 201 TYR A CA 1
ATOM 1545 C C . TYR A 1 201 ? 3.514 -16.720 -14.378 1.00 95.00 201 TYR A C 1
ATOM 1547 O O . TYR A 1 201 ? 3.468 -17.802 -13.793 1.00 95.00 201 TYR A O 1
ATOM 1555 N N . ALA A 1 202 ? 3.090 -16.566 -15.637 1.00 93.75 202 ALA A N 1
ATOM 1556 C CA . ALA A 1 202 ? 2.669 -17.693 -16.468 1.00 93.75 202 ALA A CA 1
ATOM 1557 C C . ALA A 1 202 ? 3.817 -18.700 -16.672 1.00 93.75 202 ALA A C 1
ATOM 1559 O O . ALA A 1 202 ? 3.582 -19.904 -16.625 1.00 93.75 202 ALA A O 1
ATOM 1560 N N . ASP A 1 203 ? 5.055 -18.205 -16.755 1.00 96.19 203 ASP A N 1
ATOM 1561 C CA . ASP A 1 203 ? 6.288 -18.997 -16.856 1.00 96.19 203 ASP A CA 1
ATOM 1562 C C . ASP A 1 203 ? 6.797 -19.518 -15.489 1.00 96.19 203 ASP A C 1
ATOM 1564 O O . ASP A 1 203 ? 7.958 -19.918 -15.350 1.00 96.19 203 ASP A O 1
ATOM 1568 N N . GLY A 1 204 ? 5.963 -19.484 -14.445 1.00 95.19 204 GLY A N 1
ATOM 1569 C CA . GLY A 1 204 ? 6.285 -20.036 -13.128 1.00 95.19 204 GLY A CA 1
ATOM 1570 C C . GLY A 1 204 ? 7.263 -19.202 -12.299 1.00 95.19 204 GLY A C 1
ATOM 1571 O O . GLY A 1 204 ? 8.047 -19.776 -11.551 1.00 95.19 204 GLY A O 1
ATOM 1572 N N . LEU A 1 205 ? 7.257 -17.871 -12.439 1.00 96.50 205 LEU A N 1
ATOM 1573 C CA . LEU A 1 205 ? 8.023 -16.967 -11.573 1.00 96.50 205 LEU A CA 1
ATOM 1574 C C . LEU A 1 205 ? 7.733 -17.232 -10.090 1.00 96.50 205 LEU A C 1
ATOM 1576 O O . LEU A 1 205 ? 6.585 -17.123 -9.655 1.00 96.50 205 LEU A O 1
ATOM 1580 N N . SER A 1 206 ? 8.792 -17.474 -9.319 1.00 95.06 206 SER A N 1
ATOM 1581 C CA . SER A 1 206 ? 8.734 -17.588 -7.860 1.00 95.06 206 SER A CA 1
ATOM 1582 C C . SER A 1 206 ? 9.161 -16.299 -7.155 1.00 95.06 206 SER A C 1
ATOM 1584 O O . SER A 1 206 ? 9.894 -15.457 -7.694 1.00 95.06 206 SER A O 1
ATOM 1586 N N . SER A 1 207 ? 8.741 -16.145 -5.898 1.00 95.69 207 SER A N 1
ATOM 1587 C CA . SER A 1 207 ? 9.162 -15.005 -5.067 1.00 95.69 207 SER A CA 1
ATOM 1588 C C . SER A 1 207 ? 10.689 -14.943 -4.857 1.00 95.69 207 SER A C 1
ATOM 1590 O O . SER A 1 207 ? 11.273 -13.860 -4.724 1.00 95.69 207 SER A O 1
ATOM 1592 N N . GLU A 1 208 ? 11.370 -16.088 -4.896 1.00 96.69 208 GLU A N 1
ATOM 1593 C CA . GLU A 1 208 ? 12.819 -16.196 -4.724 1.00 96.69 208 GLU A CA 1
ATOM 1594 C C . GLU A 1 208 ? 13.620 -15.712 -5.926 1.00 96.69 208 GLU A C 1
ATOM 1596 O O . GLU A 1 208 ? 14.829 -15.549 -5.803 1.00 96.69 208 GLU A O 1
ATOM 1601 N N . GLU A 1 209 ? 12.997 -15.429 -7.066 1.00 97.56 209 GLU A N 1
ATOM 1602 C CA . GLU A 1 209 ? 13.685 -14.953 -8.273 1.00 97.56 209 GLU A CA 1
ATOM 1603 C C . GLU A 1 209 ? 13.731 -13.426 -8.370 1.00 97.56 209 GLU A C 1
ATOM 1605 O O . GLU A 1 209 ? 14.481 -12.867 -9.174 1.00 97.56 209 GLU A O 1
ATOM 1610 N N . ILE A 1 210 ? 12.979 -12.727 -7.515 1.00 98.25 210 ILE A N 1
ATOM 1611 C CA . ILE A 1 210 ? 12.961 -11.267 -7.489 1.00 98.25 210 ILE A CA 1
ATOM 1612 C C . ILE A 1 210 ? 14.288 -10.750 -6.934 1.00 98.25 210 ILE A C 1
ATOM 1614 O O . ILE A 1 210 ? 14.701 -11.088 -5.818 1.00 98.25 210 ILE A O 1
ATOM 1618 N N . ARG A 1 211 ? 14.965 -9.884 -7.683 1.00 98.06 211 ARG A N 1
ATOM 1619 C CA . ARG A 1 211 ? 16.233 -9.244 -7.310 1.00 98.06 211 ARG A CA 1
ATOM 1620 C C . ARG A 1 211 ? 16.124 -7.734 -7.469 1.00 98.06 211 ARG A C 1
ATOM 1622 O O . ARG A 1 211 ? 15.292 -7.234 -8.220 1.00 98.06 211 ARG A O 1
ATOM 1629 N N . VAL A 1 212 ? 16.992 -7.011 -6.770 1.00 98.12 212 VAL A N 1
ATOM 1630 C CA . VAL A 1 212 ? 17.139 -5.562 -6.922 1.00 98.12 212 VAL A CA 1
ATOM 1631 C C . VAL A 1 212 ? 18.574 -5.252 -7.301 1.00 98.12 212 VAL A C 1
ATOM 1633 O O . VAL A 1 212 ? 19.507 -5.829 -6.743 1.00 98.12 212 VAL A O 1
ATOM 1636 N N . ARG A 1 213 ? 18.753 -4.339 -8.253 1.00 97.88 213 ARG A N 1
ATOM 1637 C CA . ARG A 1 213 ? 20.053 -3.775 -8.621 1.00 97.88 213 ARG A CA 1
ATOM 1638 C C . ARG A 1 213 ? 19.979 -2.255 -8.658 1.00 97.88 213 ARG A C 1
ATOM 1640 O O . ARG A 1 213 ? 18.908 -1.668 -8.803 1.00 97.88 213 ARG A O 1
ATOM 1647 N N . ARG A 1 214 ? 21.138 -1.615 -8.525 1.00 98.00 214 ARG A N 1
ATOM 1648 C CA . ARG A 1 214 ? 21.299 -0.198 -8.864 1.00 98.00 214 ARG A CA 1
ATOM 1649 C C . ARG A 1 214 ? 21.434 -0.086 -10.380 1.00 98.00 214 ARG A C 1
ATOM 1651 O O . ARG A 1 214 ? 22.076 -0.935 -10.993 1.00 98.00 214 ARG A O 1
ATOM 1658 N N . GLY A 1 215 ? 20.836 0.940 -10.961 1.00 96.19 215 GLY A N 1
ATOM 1659 C CA . GLY A 1 215 ? 20.976 1.271 -12.374 1.00 96.19 215 GLY A CA 1
ATOM 1660 C C . GLY A 1 215 ? 20.940 2.779 -12.575 1.00 96.19 215 GLY A C 1
ATOM 1661 O O . GLY A 1 215 ? 20.780 3.528 -11.612 1.00 96.19 215 GLY A O 1
ATOM 1662 N N . ASN A 1 216 ? 21.054 3.208 -13.827 1.00 95.69 216 ASN A N 1
ATOM 1663 C CA . ASN A 1 216 ? 20.922 4.605 -14.222 1.00 95.69 216 ASN A CA 1
ATOM 1664 C C . ASN A 1 216 ? 20.007 4.708 -15.448 1.00 95.69 216 ASN A C 1
ATOM 1666 O O . ASN A 1 216 ? 20.034 3.829 -16.308 1.00 95.69 216 ASN A O 1
ATOM 1670 N N . VAL A 1 217 ? 19.229 5.786 -15.528 1.00 90.94 217 VAL A N 1
ATOM 1671 C CA . VAL A 1 217 ? 18.527 6.211 -16.748 1.00 90.94 217 VAL A CA 1
ATOM 1672 C C . VAL A 1 217 ? 19.081 7.580 -17.123 1.00 90.94 217 VAL A C 1
ATOM 1674 O O . VAL A 1 217 ? 18.903 8.554 -16.387 1.00 90.94 217 VAL A O 1
ATOM 1677 N N . GLY A 1 218 ? 19.851 7.639 -18.212 1.00 91.75 218 GLY A N 1
ATOM 1678 C CA . GLY A 1 218 ? 20.769 8.754 -18.450 1.00 91.75 218 GLY A CA 1
ATOM 1679 C C . GLY A 1 218 ? 21.743 8.901 -17.274 1.00 91.75 218 GLY A C 1
ATOM 1680 O O . GLY A 1 218 ? 22.376 7.930 -16.865 1.00 91.75 218 GLY A O 1
ATOM 1681 N N . ASN A 1 219 ? 21.799 10.096 -16.682 1.00 93.19 219 ASN A N 1
ATOM 1682 C CA . ASN A 1 219 ? 22.624 10.384 -15.499 1.00 93.19 219 ASN A CA 1
ATOM 1683 C C . ASN A 1 219 ? 21.864 10.248 -14.165 1.00 93.19 219 ASN A C 1
ATOM 1685 O O . ASN A 1 219 ? 22.417 10.546 -13.107 1.00 93.19 219 ASN A O 1
ATOM 1689 N N . ALA A 1 220 ? 20.590 9.843 -14.189 1.00 95.06 220 ALA A N 1
ATOM 1690 C CA . ALA A 1 220 ? 19.768 9.754 -12.988 1.00 95.06 220 ALA A CA 1
ATOM 1691 C C . ALA A 1 220 ? 19.827 8.341 -12.376 1.00 95.06 220 ALA A C 1
ATOM 1693 O O . ALA A 1 220 ? 19.514 7.369 -13.073 1.00 95.06 220 ALA A O 1
ATOM 1694 N N . PRO A 1 221 ? 20.156 8.196 -11.077 1.00 96.94 221 PRO A N 1
ATOM 1695 C CA . PRO A 1 221 ? 20.178 6.896 -10.421 1.00 96.94 221 PRO A CA 1
ATOM 1696 C C . PRO A 1 221 ? 18.765 6.334 -10.254 1.00 96.94 221 PRO A C 1
ATOM 1698 O O . PRO A 1 221 ? 17.840 7.029 -9.822 1.00 96.94 221 PRO A O 1
ATOM 1701 N N . VAL A 1 222 ? 18.618 5.040 -10.526 1.00 98.12 222 VAL A N 1
ATOM 1702 C CA . VAL A 1 222 ? 17.372 4.287 -10.355 1.00 98.12 222 VAL A CA 1
ATOM 1703 C C . VAL A 1 222 ? 17.612 2.988 -9.585 1.00 98.12 222 VAL A C 1
ATOM 1705 O O . VAL A 1 222 ? 18.706 2.418 -9.582 1.00 98.12 222 VAL A O 1
ATOM 1708 N N . GLY A 1 223 ? 16.573 2.503 -8.911 1.00 98.19 223 GLY A N 1
ATOM 1709 C CA . GLY A 1 223 ? 16.524 1.126 -8.426 1.00 98.19 223 GLY A CA 1
ATOM 1710 C C . GLY A 1 223 ? 15.807 0.251 -9.445 1.00 98.19 223 GLY A C 1
ATOM 1711 O O . GLY A 1 223 ? 14.695 0.580 -9.840 1.00 98.19 223 GLY A O 1
ATOM 1712 N N . VAL A 1 224 ? 16.413 -0.852 -9.873 1.00 98.44 224 VAL A N 1
ATOM 1713 C CA . VAL A 1 224 ? 15.840 -1.757 -10.880 1.00 98.44 224 VAL A CA 1
ATOM 1714 C C . VAL A 1 224 ? 15.425 -3.057 -10.208 1.00 98.44 224 VAL A C 1
ATOM 1716 O O . VAL A 1 224 ? 16.242 -3.708 -9.555 1.00 98.44 224 VAL A O 1
ATOM 1719 N N . ILE A 1 225 ? 14.159 -3.432 -10.369 1.00 98.56 225 ILE A N 1
ATOM 1720 C CA . ILE A 1 225 ? 13.602 -4.703 -9.905 1.00 98.56 225 ILE A CA 1
ATOM 1721 C C . ILE A 1 225 ? 13.633 -5.671 -11.077 1.00 98.56 225 ILE A C 1
ATOM 1723 O O . ILE A 1 225 ? 13.089 -5.382 -12.145 1.00 98.56 225 ILE A O 1
ATOM 1727 N N . LEU A 1 226 ? 14.284 -6.807 -10.865 1.00 98.38 226 LEU A N 1
ATOM 1728 C CA . LEU A 1 226 ? 14.571 -7.802 -11.885 1.00 98.38 226 LEU A CA 1
ATOM 1729 C C . LEU A 1 226 ? 13.980 -9.153 -11.491 1.00 98.38 226 LEU A C 1
ATOM 1731 O O . LEU A 1 226 ? 13.940 -9.485 -10.305 1.00 98.38 226 LEU A O 1
ATOM 1735 N N . ALA A 1 227 ? 13.631 -9.960 -12.484 1.00 98.19 227 ALA A N 1
ATOM 1736 C CA . ALA A 1 227 ? 13.493 -11.404 -12.331 1.00 98.19 227 ALA A CA 1
ATOM 1737 C C . ALA A 1 227 ? 14.024 -12.091 -13.587 1.00 98.19 227 ALA A C 1
ATOM 1739 O O . ALA A 1 227 ? 13.792 -11.603 -14.688 1.00 98.19 227 ALA A O 1
ATOM 1740 N N . ARG A 1 228 ? 14.784 -13.182 -13.423 1.00 97.12 228 ARG A N 1
ATOM 1741 C CA . ARG A 1 228 ? 15.428 -13.905 -14.542 1.00 97.12 228 ARG A CA 1
ATOM 1742 C C . ARG A 1 228 ? 16.243 -12.997 -15.483 1.00 97.12 228 ARG A C 1
ATOM 1744 O O . ARG A 1 228 ? 16.314 -13.219 -16.682 1.00 97.12 228 ARG A O 1
ATOM 1751 N N . GLY A 1 229 ? 16.855 -11.946 -14.930 1.00 96.56 229 GLY A N 1
ATOM 1752 C CA . GLY A 1 229 ? 17.618 -10.950 -15.693 1.00 96.56 229 GLY A CA 1
ATOM 1753 C C . GLY A 1 229 ? 16.775 -9.874 -16.387 1.00 96.56 229 GLY A C 1
ATOM 1754 O O . GLY A 1 229 ? 17.338 -8.894 -16.867 1.00 96.56 229 GLY A O 1
ATOM 1755 N N . GLU A 1 230 ? 15.448 -9.989 -16.379 1.00 98.00 230 GLU A N 1
ATOM 1756 C CA . GLU A 1 230 ? 14.541 -9.051 -17.036 1.00 98.00 230 GLU A CA 1
ATOM 1757 C C . GLU A 1 230 ? 14.078 -7.937 -16.094 1.00 98.00 230 GLU A C 1
ATOM 1759 O O . GLU A 1 230 ? 13.712 -8.187 -14.943 1.00 98.00 230 GLU A O 1
ATOM 1764 N N . SER A 1 231 ? 14.073 -6.691 -16.581 1.00 97.88 231 SER A N 1
ATOM 1765 C CA . SER A 1 231 ? 13.600 -5.526 -15.824 1.00 97.88 231 SER A CA 1
ATOM 1766 C C . SER A 1 231 ? 12.079 -5.515 -15.739 1.00 97.88 231 SER A C 1
ATOM 1768 O O . SER A 1 231 ? 11.393 -5.221 -16.713 1.00 97.88 231 SER A O 1
ATOM 1770 N N . ILE A 1 232 ? 11.558 -5.751 -14.537 1.00 98.19 232 ILE A N 1
ATOM 1771 C CA . ILE A 1 232 ? 10.130 -5.658 -14.232 1.00 98.19 232 ILE A CA 1
ATOM 1772 C C . ILE A 1 232 ? 9.722 -4.201 -14.007 1.00 98.19 232 ILE A C 1
ATOM 1774 O O . ILE A 1 232 ? 8.703 -3.741 -14.522 1.00 98.19 232 ILE A O 1
ATOM 1778 N N . ALA A 1 233 ? 10.490 -3.488 -13.185 1.00 98.25 233 ALA A N 1
ATOM 1779 C CA . ALA A 1 233 ? 10.143 -2.162 -12.697 1.00 98.25 233 ALA A CA 1
ATOM 1780 C C . ALA A 1 233 ? 11.397 -1.343 -12.401 1.00 98.25 233 ALA A C 1
ATOM 1782 O O . ALA A 1 233 ? 12.434 -1.877 -12.007 1.00 98.25 233 ALA A O 1
ATOM 1783 N N . GLN A 1 234 ? 11.272 -0.027 -12.546 1.00 98.25 234 GLN A N 1
ATOM 1784 C CA . GLN A 1 234 ? 12.319 0.927 -12.200 1.00 98.25 234 GLN A CA 1
ATOM 1785 C C . GLN A 1 234 ? 11.754 1.972 -11.246 1.00 98.25 234 GLN A C 1
ATOM 1787 O O . GLN A 1 234 ? 10.720 2.580 -11.526 1.00 98.25 234 GLN A O 1
ATOM 1792 N N . VAL A 1 235 ? 12.440 2.176 -10.127 1.00 97.94 235 VAL A N 1
ATOM 1793 C CA . VAL A 1 235 ? 12.124 3.175 -9.109 1.00 97.94 235 VAL A CA 1
ATOM 1794 C C . VAL A 1 235 ? 13.004 4.387 -9.340 1.00 97.94 235 VAL A C 1
ATOM 1796 O O . VAL A 1 235 ? 14.229 4.292 -9.255 1.00 97.94 235 VAL A O 1
ATOM 1799 N N . THR A 1 236 ? 12.378 5.525 -9.621 1.00 97.12 236 THR A N 1
ATOM 1800 C CA . THR A 1 236 ? 13.063 6.809 -9.796 1.00 97.12 236 THR A CA 1
ATOM 1801 C C . THR A 1 236 ? 13.030 7.616 -8.500 1.00 97.12 236 THR A C 1
ATOM 1803 O O . THR A 1 236 ? 12.351 7.248 -7.537 1.00 97.12 236 THR A O 1
ATOM 1806 N N . LYS A 1 237 ? 13.739 8.750 -8.463 1.00 96.12 237 LYS A N 1
ATOM 1807 C CA . LYS A 1 237 ? 13.723 9.665 -7.314 1.00 96.12 237 LYS A CA 1
ATOM 1808 C C . LYS A 1 237 ? 12.298 10.073 -6.873 1.00 96.12 237 LYS A C 1
ATOM 1810 O O . LYS A 1 237 ? 12.012 9.911 -5.690 1.00 96.12 237 LYS A O 1
ATOM 1815 N N . PRO A 1 238 ? 11.377 10.489 -7.766 1.00 93.88 238 PRO A N 1
ATOM 1816 C CA . PRO A 1 238 ? 9.986 10.782 -7.396 1.00 93.88 238 PRO A CA 1
ATOM 1817 C C . PRO A 1 238 ? 9.241 9.674 -6.637 1.00 93.88 238 PRO A C 1
ATOM 1819 O O . PRO A 1 238 ? 8.423 9.968 -5.764 1.00 93.88 238 PRO A O 1
ATOM 1822 N N . GLU A 1 239 ? 9.497 8.404 -6.964 1.00 94.69 239 GLU A N 1
ATOM 1823 C CA . GLU A 1 239 ? 8.930 7.274 -6.222 1.00 94.69 239 GLU A CA 1
ATOM 1824 C C . GLU A 1 239 ? 9.668 7.033 -4.901 1.00 94.69 239 GLU A C 1
ATOM 1826 O O . GLU A 1 239 ? 9.044 6.727 -3.889 1.00 94.69 239 GLU A O 1
ATOM 1831 N N . ALA A 1 240 ? 10.988 7.200 -4.891 1.00 93.81 240 ALA A N 1
ATOM 1832 C CA . ALA A 1 240 ? 11.825 6.976 -3.719 1.00 93.81 240 ALA A CA 1
ATOM 1833 C C . ALA A 1 240 ? 11.593 8.016 -2.604 1.00 93.81 240 ALA A C 1
ATOM 1835 O O . ALA A 1 240 ? 11.553 7.666 -1.421 1.00 93.81 240 ALA A O 1
ATOM 1836 N N . ASP A 1 241 ? 11.341 9.270 -2.987 1.00 90.31 241 ASP A N 1
ATOM 1837 C CA . ASP A 1 241 ? 11.056 10.381 -2.075 1.00 90.31 241 ASP A CA 1
ATOM 1838 C C . ASP A 1 241 ? 9.777 10.137 -1.248 1.00 90.31 241 ASP A C 1
ATOM 1840 O O . ASP A 1 241 ? 9.698 10.573 -0.100 1.00 90.31 241 ASP A O 1
ATOM 1844 N N . LEU A 1 242 ? 8.809 9.361 -1.765 1.00 82.75 242 LEU A N 1
ATOM 1845 C CA . LEU A 1 242 ? 7.622 8.927 -1.005 1.00 82.75 242 LEU A CA 1
ATOM 1846 C C . LEU A 1 242 ? 7.988 8.146 0.250 1.00 82.75 242 LEU A C 1
ATOM 1848 O O . LEU A 1 242 ? 7.371 8.292 1.299 1.00 82.75 242 LEU A O 1
ATOM 1852 N N . MET A 1 243 ? 8.986 7.284 0.103 1.00 83.88 243 MET A N 1
ATOM 1853 C CA . MET A 1 243 ? 9.447 6.384 1.145 1.00 83.88 243 MET A CA 1
ATOM 1854 C C . MET A 1 243 ? 10.580 7.011 1.959 1.00 83.88 243 MET A C 1
ATOM 1856 O O . MET A 1 243 ? 11.132 6.327 2.819 1.00 83.88 243 MET A O 1
ATOM 1860 N N . LYS A 1 244 ? 10.944 8.275 1.670 1.00 87.25 244 LYS A N 1
ATOM 1861 C CA . LYS A 1 244 ? 12.102 8.984 2.232 1.00 87.25 244 LYS A CA 1
ATOM 1862 C C . LYS A 1 244 ? 13.383 8.144 2.127 1.00 87.25 244 LYS A C 1
ATOM 1864 O O . LYS A 1 244 ? 14.131 7.996 3.090 1.00 87.25 244 LYS A O 1
ATOM 1869 N N . ARG A 1 245 ? 13.604 7.526 0.960 1.00 92.06 245 ARG A N 1
ATOM 1870 C CA . ARG A 1 245 ? 14.697 6.570 0.714 1.00 92.06 245 ARG A CA 1
ATOM 1871 C C . ARG A 1 245 ? 15.395 6.842 -0.620 1.00 92.06 245 ARG A C 1
ATOM 1873 O O . ARG A 1 245 ? 14.767 7.369 -1.531 1.00 92.06 245 ARG A O 1
ATOM 1880 N N . PRO A 1 246 ? 16.663 6.425 -0.788 1.00 96.44 246 PRO A N 1
ATOM 1881 C CA . PRO A 1 246 ? 17.298 6.378 -2.102 1.00 96.44 246 PRO A CA 1
ATOM 1882 C C . PRO A 1 246 ? 16.572 5.410 -3.059 1.00 96.44 246 PRO A C 1
ATOM 1884 O O . PRO A 1 246 ? 16.036 4.400 -2.591 1.00 96.44 246 PRO A O 1
ATOM 1887 N N . PRO A 1 247 ? 16.620 5.628 -4.390 1.00 97.19 247 PRO A N 1
ATOM 1888 C CA . PRO A 1 247 ? 15.931 4.792 -5.382 1.00 97.19 247 PRO A CA 1
ATOM 1889 C C . PRO A 1 247 ? 16.147 3.281 -5.233 1.00 97.19 247 PRO A C 1
ATOM 1891 O O . PRO A 1 247 ? 15.194 2.510 -5.290 1.00 97.19 247 PRO A O 1
ATOM 1894 N N . ALA A 1 248 ? 17.376 2.843 -4.957 1.00 97.25 248 ALA A N 1
ATOM 1895 C CA . ALA A 1 248 ? 17.683 1.425 -4.763 1.00 97.25 248 ALA A CA 1
ATOM 1896 C C . ALA A 1 248 ? 17.045 0.831 -3.493 1.00 97.25 248 ALA A C 1
ATOM 1898 O O . ALA A 1 248 ? 16.552 -0.294 -3.515 1.00 97.25 248 ALA A O 1
ATOM 1899 N N . ALA A 1 249 ? 17.013 1.588 -2.394 1.00 95.25 249 ALA A N 1
ATOM 1900 C CA . ALA A 1 249 ? 16.370 1.152 -1.155 1.00 95.25 249 ALA A CA 1
ATOM 1901 C C . ALA A 1 249 ? 14.838 1.146 -1.292 1.00 95.25 249 ALA A C 1
ATOM 1903 O O . ALA A 1 249 ? 14.165 0.255 -0.783 1.00 95.25 249 ALA A O 1
ATOM 1904 N N . ALA A 1 250 ? 14.285 2.106 -2.030 1.00 94.81 250 ALA A N 1
ATOM 1905 C CA . ALA A 1 250 ? 12.875 2.123 -2.394 1.00 94.81 250 ALA A CA 1
ATOM 1906 C C . ALA A 1 250 ? 12.495 0.935 -3.307 1.00 94.81 250 ALA A C 1
ATOM 1908 O O . ALA A 1 250 ? 11.473 0.290 -3.079 1.00 94.81 250 ALA A O 1
ATOM 1909 N N . ALA A 1 251 ? 13.353 0.566 -4.266 1.00 96.94 251 ALA A N 1
ATOM 1910 C CA . ALA A 1 251 ? 13.185 -0.651 -5.064 1.00 96.94 251 ALA A CA 1
ATOM 1911 C C . ALA A 1 251 ? 13.237 -1.930 -4.218 1.00 96.94 251 ALA A C 1
ATOM 1913 O O . ALA A 1 251 ? 12.485 -2.862 -4.492 1.00 96.94 251 ALA A O 1
ATOM 1914 N N . GLN A 1 252 ? 14.051 -1.970 -3.157 1.00 96.06 252 GLN A N 1
ATOM 1915 C CA . GLN A 1 252 ? 14.040 -3.084 -2.204 1.00 96.06 252 GLN A CA 1
ATOM 1916 C C . GLN A 1 252 ? 12.685 -3.227 -1.501 1.00 96.06 252 GLN A C 1
ATOM 1918 O O . GLN A 1 252 ? 12.190 -4.346 -1.383 1.00 96.06 252 GLN A O 1
ATOM 1923 N N . ASN A 1 253 ? 12.048 -2.122 -1.101 1.00 92.88 253 ASN A N 1
ATOM 1924 C CA . ASN A 1 253 ? 10.708 -2.163 -0.505 1.00 92.88 253 ASN A CA 1
ATOM 1925 C C . ASN A 1 253 ? 9.663 -2.696 -1.496 1.00 92.88 253 ASN A C 1
ATOM 1927 O O . ASN A 1 253 ? 8.865 -3.565 -1.152 1.00 92.88 253 ASN A O 1
ATOM 1931 N N . TRP A 1 254 ? 9.692 -2.221 -2.742 1.00 95.81 254 TRP A N 1
ATOM 1932 C CA . TRP A 1 254 ? 8.808 -2.722 -3.798 1.00 95.81 254 TRP A CA 1
ATOM 1933 C C . TRP A 1 254 ? 9.043 -4.206 -4.102 1.00 95.81 254 TRP A C 1
ATOM 1935 O O . TRP A 1 254 ? 8.086 -4.958 -4.259 1.00 95.81 254 TRP A O 1
ATOM 1945 N N . ALA A 1 255 ? 10.300 -4.656 -4.133 1.00 96.62 255 ALA A N 1
ATOM 1946 C CA . ALA A 1 255 ? 10.628 -6.065 -4.310 1.00 96.62 255 ALA A CA 1
ATOM 1947 C C . ALA A 1 255 ? 10.110 -6.918 -3.145 1.00 96.62 255 ALA A C 1
ATOM 1949 O O . ALA A 1 255 ? 9.547 -7.979 -3.384 1.00 96.62 255 ALA A O 1
ATOM 1950 N N . LEU A 1 256 ? 10.248 -6.462 -1.896 1.00 93.44 256 LEU A N 1
ATOM 1951 C CA . LEU A 1 256 ? 9.680 -7.150 -0.732 1.00 93.44 256 LEU A CA 1
ATOM 1952 C C . LEU A 1 256 ? 8.151 -7.262 -0.827 1.00 93.44 256 LEU A C 1
ATOM 1954 O O . LEU A 1 256 ? 7.612 -8.338 -0.576 1.00 93.44 256 LEU A O 1
ATOM 1958 N N . ASN A 1 257 ? 7.464 -6.198 -1.253 1.00 92.31 257 ASN A N 1
ATOM 1959 C CA . ASN A 1 257 ? 6.021 -6.232 -1.505 1.00 92.31 257 ASN A CA 1
ATOM 1960 C C . ASN A 1 257 ? 5.648 -7.233 -2.598 1.00 92.31 257 ASN A C 1
ATOM 1962 O O . ASN A 1 257 ? 4.726 -8.019 -2.410 1.00 92.31 257 ASN A O 1
ATOM 1966 N N . LEU A 1 258 ? 6.377 -7.233 -3.716 1.00 95.44 258 LEU A N 1
ATOM 1967 C CA . LEU A 1 258 ? 6.136 -8.176 -4.802 1.00 95.44 258 LEU A CA 1
ATOM 1968 C C . LEU A 1 258 ? 6.332 -9.627 -4.348 1.00 95.44 258 LEU A C 1
ATOM 1970 O O . LEU A 1 258 ? 5.489 -10.467 -4.644 1.00 95.44 258 LEU A O 1
ATOM 1974 N N . ARG A 1 259 ? 7.412 -9.922 -3.613 1.00 94.69 259 ARG A N 1
ATOM 1975 C CA . ARG A 1 259 ? 7.666 -11.271 -3.084 1.00 94.69 259 ARG A CA 1
ATOM 1976 C C . ARG A 1 259 ? 6.520 -11.747 -2.202 1.00 94.69 259 ARG A C 1
ATOM 1978 O O . ARG A 1 259 ? 6.073 -12.875 -2.351 1.00 94.69 259 ARG A O 1
ATOM 1985 N N . GLU A 1 260 ? 6.026 -10.881 -1.325 1.00 89.69 260 GLU A N 1
ATOM 1986 C CA . GLU A 1 260 ? 4.914 -11.217 -0.439 1.00 89.69 260 GLU A CA 1
ATOM 1987 C C . GLU A 1 260 ? 3.600 -11.446 -1.193 1.00 89.69 260 GLU A C 1
ATOM 1989 O O . GLU A 1 260 ? 2.873 -12.406 -0.923 1.00 89.69 260 GLU A O 1
ATOM 1994 N N . ALA A 1 261 ? 3.318 -10.604 -2.187 1.00 90.69 261 ALA A N 1
ATOM 1995 C CA . ALA A 1 261 ? 2.148 -10.766 -3.036 1.00 90.69 261 ALA A CA 1
ATOM 1996 C C . ALA A 1 261 ? 2.201 -12.083 -3.835 1.00 90.69 261 ALA A C 1
ATOM 1998 O O . ALA A 1 261 ? 1.187 -12.769 -3.941 1.00 90.69 261 ALA A O 1
ATOM 1999 N N . LEU A 1 262 ? 3.379 -12.477 -4.339 1.00 92.94 262 LEU A N 1
ATOM 2000 C CA . LEU A 1 262 ? 3.581 -13.761 -5.025 1.00 92.94 262 LEU A CA 1
ATOM 2001 C C . LEU A 1 262 ? 3.377 -14.961 -4.086 1.00 92.94 262 LEU A C 1
ATOM 2003 O O . LEU A 1 262 ? 2.640 -15.878 -4.445 1.00 92.94 262 LEU A O 1
ATOM 2007 N N . ARG A 1 263 ? 3.903 -14.910 -2.854 1.00 88.94 263 ARG A N 1
ATOM 2008 C CA . ARG A 1 263 ? 3.664 -15.965 -1.848 1.00 88.94 263 ARG A CA 1
ATOM 2009 C C . ARG A 1 263 ? 2.187 -16.136 -1.530 1.00 88.94 263 ARG A C 1
ATOM 2011 O O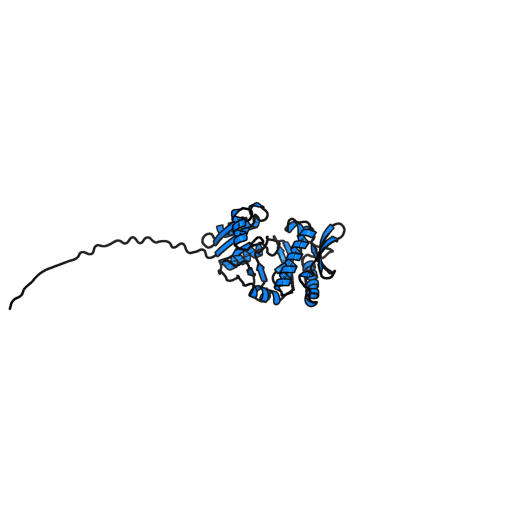 . ARG A 1 263 ? 1.700 -17.256 -1.430 1.00 88.94 263 ARG A O 1
ATOM 2018 N N . THR A 1 264 ? 1.455 -15.027 -1.429 1.00 83.88 264 THR A N 1
ATOM 2019 C CA . THR A 1 264 ? -0.000 -15.044 -1.204 1.00 83.88 264 THR A CA 1
ATOM 2020 C C . THR A 1 264 ? -0.744 -15.731 -2.357 1.00 83.88 264 THR A C 1
ATOM 2022 O O . THR A 1 264 ? -1.764 -16.379 -2.136 1.00 83.88 264 THR A O 1
ATOM 2025 N N . LEU A 1 265 ? -0.225 -15.640 -3.586 1.00 87.00 265 LEU A N 1
ATOM 2026 C CA . LEU A 1 265 ? -0.751 -16.361 -4.748 1.00 87.00 265 LEU A CA 1
ATOM 2027 C C . LEU A 1 265 ? -0.371 -17.852 -4.776 1.00 87.00 265 LEU A C 1
ATOM 2029 O O . LEU A 1 265 ? -0.887 -18.578 -5.625 1.00 87.00 265 LEU A O 1
ATOM 2033 N N . GLY A 1 266 ? 0.482 -18.320 -3.860 1.00 82.88 266 GLY A N 1
ATOM 2034 C CA . GLY A 1 266 ? 0.986 -19.694 -3.825 1.00 82.88 266 GLY A CA 1
ATOM 2035 C C . GLY A 1 266 ? 2.166 -19.939 -4.771 1.00 82.88 266 GLY A C 1
ATOM 2036 O O . GLY A 1 266 ? 2.272 -21.031 -5.328 1.00 82.88 266 GLY A O 1
ATOM 2037 N N . ARG A 1 267 ? 3.013 -18.924 -4.997 1.00 70.19 267 ARG A N 1
ATOM 2038 C CA . ARG A 1 267 ? 4.225 -18.980 -5.836 1.00 70.19 267 ARG A CA 1
ATOM 2039 C C . ARG A 1 267 ? 5.478 -18.478 -5.110 1.00 70.19 267 ARG A C 1
ATOM 2041 O O . ARG A 1 267 ? 5.356 -17.664 -4.168 1.00 70.19 267 ARG A O 1
#

Radius of gyration: 28.08 Å; chains: 1; bounding box: 96×38×93 Å